Protein AF-A0A0A0CZ70-F1 (afdb_monomer_lite)

Structure (mmCIF, N/CA/C/O backbone):
data_AF-A0A0A0CZ70-F1
#
_entry.id   AF-A0A0A0CZ70-F1
#
loop_
_atom_site.group_PDB
_atom_site.id
_atom_site.type_symbol
_atom_site.label_atom_id
_atom_site.label_alt_id
_atom_site.label_comp_id
_atom_site.label_asym_id
_atom_site.label_entity_id
_atom_site.label_seq_id
_atom_site.pdbx_PDB_ins_code
_atom_site.Cartn_x
_atom_site.Cartn_y
_atom_site.Cartn_z
_atom_site.occupancy
_atom_site.B_iso_or_equiv
_atom_site.auth_seq_id
_atom_site.auth_comp_id
_atom_site.auth_asym_id
_atom_site.auth_atom_id
_atom_site.pdbx_PDB_model_num
ATOM 1 N N . MET A 1 1 ? -9.356 -19.065 11.015 1.00 41.06 1 MET A N 1
ATOM 2 C CA . MET A 1 1 ? -9.720 -18.484 9.711 1.00 41.06 1 MET A CA 1
ATOM 3 C C . MET A 1 1 ? -9.052 -17.130 9.668 1.00 41.06 1 MET A C 1
ATOM 5 O O . MET A 1 1 ? -9.315 -16.330 10.553 1.00 41.06 1 MET A O 1
ATOM 9 N N . GLU A 1 2 ? -8.091 -16.919 8.771 1.00 49.81 2 GLU A N 1
ATOM 10 C CA . GLU A 1 2 ? -7.602 -15.559 8.538 1.00 49.81 2 GLU A CA 1
ATOM 11 C C . GLU A 1 2 ? -8.742 -14.810 7.849 1.00 49.81 2 GLU A C 1
ATOM 13 O O . GLU A 1 2 ? -9.095 -15.128 6.715 1.00 49.81 2 GLU A O 1
ATOM 18 N N . ASP A 1 3 ? -9.383 -13.894 8.571 1.00 59.06 3 ASP A N 1
ATOM 19 C CA . ASP A 1 3 ? -10.390 -12.988 8.023 1.00 59.06 3 ASP A CA 1
ATOM 20 C C . ASP A 1 3 ? -9.704 -12.058 7.016 1.00 59.06 3 ASP A C 1
ATOM 22 O O . ASP A 1 3 ? -9.257 -10.955 7.347 1.00 59.06 3 ASP A O 1
ATOM 26 N N . GLY A 1 4 ? -9.558 -12.542 5.784 1.00 66.62 4 GLY A N 1
ATOM 27 C CA . GLY A 1 4 ? -9.068 -11.759 4.661 1.00 66.62 4 GLY A CA 1
ATOM 28 C C . GLY A 1 4 ? -9.972 -10.556 4.407 1.00 66.62 4 GLY A C 1
ATOM 29 O O . GLY A 1 4 ? -11.154 -10.538 4.764 1.00 66.62 4 GLY A O 1
ATOM 30 N N . VAL A 1 5 ? -9.418 -9.509 3.802 1.00 82.50 5 VAL A N 1
ATOM 31 C CA . VAL A 1 5 ? -10.217 -8.354 3.393 1.00 82.50 5 VAL A CA 1
ATOM 32 C C . VAL A 1 5 ? -10.771 -8.608 1.989 1.00 82.50 5 VAL A C 1
ATOM 34 O O . VAL A 1 5 ? -10.049 -9.094 1.125 1.00 82.50 5 VAL A O 1
ATOM 37 N N . ALA A 1 6 ? -12.044 -8.281 1.743 1.00 86.06 6 ALA A N 1
ATOM 38 C CA . ALA A 1 6 ? -12.759 -8.640 0.507 1.00 86.06 6 ALA A CA 1
ATOM 39 C C . ALA A 1 6 ? -12.128 -8.105 -0.797 1.00 86.06 6 ALA A C 1
ATOM 41 O O . ALA A 1 6 ? -12.446 -8.580 -1.881 1.00 86.06 6 ALA A O 1
ATOM 42 N N . TRP A 1 7 ? -11.245 -7.115 -0.693 1.00 88.38 7 TRP A N 1
ATOM 43 C CA . TRP A 1 7 ? -10.556 -6.460 -1.805 1.00 88.38 7 TRP A CA 1
ATOM 44 C C . TRP A 1 7 ? -9.056 -6.784 -1.851 1.00 88.38 7 TRP A C 1
ATOM 46 O O . TRP A 1 7 ? -8.300 -6.090 -2.531 1.00 88.38 7 TRP A O 1
ATOM 56 N N . ALA A 1 8 ? -8.606 -7.812 -1.126 1.00 87.12 8 ALA A N 1
ATOM 57 C CA . ALA A 1 8 ? -7.218 -8.252 -1.151 1.00 87.12 8 ALA A CA 1
ATOM 58 C C . ALA A 1 8 ? -6.763 -8.582 -2.581 1.00 87.12 8 ALA A C 1
ATOM 60 O O . ALA A 1 8 ? -7.519 -9.099 -3.405 1.00 87.12 8 ALA A O 1
ATOM 61 N N . VAL A 1 9 ? -5.500 -8.282 -2.868 1.00 91.12 9 VAL A N 1
ATOM 62 C CA . VAL A 1 9 ? -4.865 -8.596 -4.151 1.00 91.12 9 VAL A CA 1
ATOM 63 C C . VAL A 1 9 ? -3.636 -9.448 -3.914 1.00 91.12 9 VAL A C 1
ATOM 65 O O . VAL A 1 9 ? -2.899 -9.263 -2.943 1.00 91.12 9 VAL A O 1
ATOM 68 N N . GLU A 1 10 ? -3.373 -10.361 -4.840 1.00 91.44 10 GLU A N 1
ATOM 69 C CA . GLU A 1 10 ? -2.141 -11.130 -4.799 1.00 91.44 10 GLU A CA 1
ATOM 70 C C . GLU A 1 10 ? -0.949 -10.231 -5.137 1.00 91.44 10 GLU A C 1
ATOM 72 O O . GLU A 1 10 ? -0.884 -9.605 -6.201 1.00 91.44 10 GLU A O 1
ATOM 77 N N . VAL A 1 11 ? 0.028 -10.198 -4.233 1.00 93.19 11 VAL A N 1
ATOM 78 C CA . VAL A 1 11 ? 1.324 -9.517 -4.369 1.00 93.19 11 VAL A CA 1
ATOM 79 C C . VAL A 1 11 ? 2.446 -10.487 -4.023 1.00 93.19 11 VAL A C 1
ATOM 81 O O . VAL A 1 11 ? 2.237 -11.468 -3.312 1.00 93.19 11 VAL A O 1
ATOM 84 N N . LEU A 1 12 ? 3.657 -10.234 -4.523 1.00 94.12 12 LEU A N 1
ATOM 85 C CA . LEU A 1 12 ? 4.794 -11.088 -4.177 1.00 94.12 12 LEU A CA 1
ATOM 86 C C . LEU A 1 12 ? 5.074 -11.010 -2.660 1.00 94.12 12 LEU A C 1
ATOM 88 O O . LEU A 1 12 ? 4.921 -9.934 -2.077 1.00 94.12 12 LEU A O 1
ATOM 92 N N . PRO A 1 13 ? 5.585 -12.072 -2.004 1.00 94.56 13 PRO A N 1
ATOM 93 C CA . PRO A 1 13 ? 5.862 -12.052 -0.557 1.00 94.56 13 PRO A CA 1
ATOM 94 C C . PRO A 1 13 ? 6.756 -10.884 -0.113 1.00 94.56 13 PRO A C 1
ATOM 96 O O . PRO A 1 13 ? 6.578 -10.275 0.946 1.00 94.56 13 PRO A O 1
ATOM 99 N N . ARG A 1 14 ? 7.707 -10.515 -0.975 1.00 94.94 14 ARG A N 1
ATOM 100 C CA . ARG A 1 14 ? 8.593 -9.367 -0.781 1.00 94.94 14 ARG A CA 1
ATOM 101 C C . ARG A 1 14 ? 7.849 -8.028 -0.837 1.00 94.94 14 ARG A C 1
ATOM 103 O O . ARG A 1 14 ? 8.138 -7.126 -0.059 1.00 94.94 14 ARG A O 1
ATOM 110 N N . GLU A 1 15 ? 6.881 -7.905 -1.737 1.00 95.06 15 GLU A N 1
ATOM 111 C CA . GLU A 1 15 ? 6.034 -6.720 -1.892 1.00 95.06 15 GLU A CA 1
ATOM 112 C C . GLU A 1 15 ? 5.063 -6.572 -0.716 1.00 95.06 15 GLU A C 1
ATOM 114 O O . GLU A 1 15 ? 4.929 -5.474 -0.179 1.00 95.06 15 GLU A O 1
ATOM 119 N N . ARG A 1 16 ? 4.479 -7.683 -0.245 1.00 96.50 16 ARG A N 1
ATOM 120 C CA . ARG A 1 16 ? 3.689 -7.729 0.996 1.00 96.50 16 ARG A CA 1
ATOM 121 C C . ARG A 1 16 ? 4.521 -7.275 2.198 1.00 96.50 16 ARG A C 1
ATOM 123 O O . ARG A 1 16 ? 4.099 -6.416 2.966 1.00 96.50 16 ARG A O 1
ATOM 130 N N . SER A 1 17 ? 5.752 -7.779 2.314 1.00 96.19 17 SER A N 1
ATOM 131 C CA . SER A 1 17 ? 6.686 -7.371 3.375 1.00 96.19 17 SER A CA 1
ATOM 132 C C . SE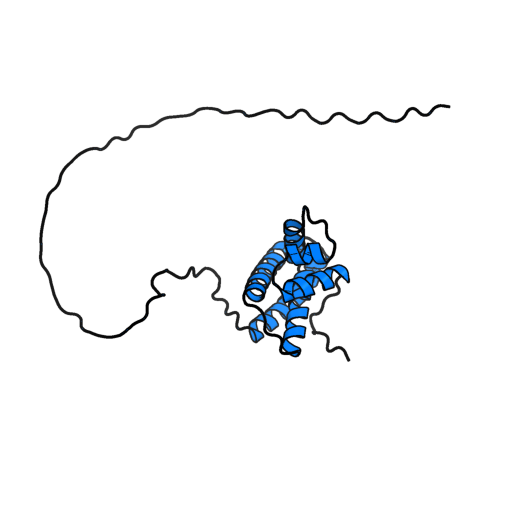R A 1 17 ? 7.027 -5.879 3.320 1.00 96.19 17 SER A C 1
ATOM 134 O O . SER A 1 17 ? 7.160 -5.239 4.363 1.00 96.19 17 SER A O 1
ATOM 136 N N . PHE A 1 18 ? 7.161 -5.317 2.116 1.00 96.88 18 PHE A N 1
ATOM 137 C CA . PHE A 1 18 ? 7.335 -3.879 1.921 1.00 96.88 18 PHE A CA 1
ATOM 138 C C . PHE A 1 18 ? 6.099 -3.093 2.370 1.00 96.88 18 PHE A C 1
ATOM 140 O O . PHE A 1 18 ? 6.253 -2.139 3.132 1.00 96.88 18 PHE A O 1
ATOM 147 N N . ALA A 1 19 ? 4.897 -3.509 1.960 1.00 96.88 19 ALA A N 1
ATOM 148 C CA . ALA A 1 19 ? 3.641 -2.867 2.346 1.00 96.88 19 ALA A CA 1
ATOM 149 C C . ALA A 1 19 ? 3.499 -2.780 3.874 1.00 96.88 19 ALA A C 1
ATOM 151 O O . ALA A 1 19 ? 3.374 -1.679 4.411 1.00 96.88 19 ALA A O 1
ATOM 152 N N . ARG A 1 20 ? 3.677 -3.906 4.575 1.00 96.25 20 ARG A N 1
ATOM 153 C CA . ARG A 1 20 ? 3.622 -3.983 6.044 1.00 96.25 20 ARG A CA 1
ATOM 154 C C . ARG A 1 20 ? 4.611 -3.043 6.748 1.00 96.25 20 ARG A C 1
ATOM 156 O O . ARG A 1 20 ? 4.307 -2.445 7.776 1.00 96.25 20 ARG A O 1
ATOM 163 N N . ARG A 1 21 ? 5.834 -2.900 6.229 1.00 96.31 21 ARG A N 1
ATOM 164 C CA . ARG A 1 21 ? 6.833 -1.987 6.825 1.00 96.31 21 ARG A CA 1
ATOM 165 C C . ARG A 1 21 ? 6.458 -0.525 6.577 1.00 96.31 21 ARG A C 1
ATOM 167 O O . ARG A 1 21 ? 6.521 0.299 7.488 1.00 96.31 21 ARG A O 1
ATOM 174 N N . VAL A 1 22 ? 5.975 -0.201 5.374 1.00 95.88 22 VAL A N 1
ATOM 175 C CA . VAL A 1 22 ? 5.476 1.148 5.065 1.00 95.88 22 VAL A CA 1
ATOM 176 C C . VAL A 1 22 ? 4.319 1.544 5.979 1.00 95.88 22 VAL A C 1
ATOM 178 O O . VAL A 1 22 ? 4.303 2.688 6.432 1.00 95.88 22 VAL A O 1
ATOM 181 N N . THR A 1 23 ? 3.377 0.647 6.268 1.00 94.69 23 THR A N 1
ATOM 182 C CA . THR A 1 23 ? 2.235 0.956 7.144 1.00 94.69 23 THR A CA 1
ATOM 183 C C . THR A 1 23 ? 2.634 1.104 8.607 1.00 94.69 23 THR A C 1
ATOM 185 O O . THR A 1 23 ? 2.040 1.913 9.313 1.00 94.69 23 THR A O 1
ATOM 188 N N . ARG A 1 24 ? 3.705 0.430 9.042 1.00 92.69 24 ARG A N 1
ATOM 189 C CA . ARG A 1 24 ? 4.219 0.529 10.413 1.00 92.69 24 ARG A CA 1
ATOM 190 C C . ARG A 1 24 ? 4.867 1.876 10.741 1.00 92.69 24 ARG A C 1
ATOM 192 O O . ARG A 1 24 ? 4.691 2.376 11.846 1.00 92.69 24 ARG A O 1
ATOM 199 N N . HIS A 1 25 ? 5.658 2.447 9.828 1.00 88.88 25 HIS A N 1
ATOM 200 C CA . HIS A 1 25 ? 6.458 3.649 10.131 1.00 88.88 25 HIS A CA 1
ATOM 201 C C . HIS A 1 25 ? 6.418 4.748 9.056 1.00 88.88 25 HIS A C 1
ATOM 203 O O . HIS A 1 25 ? 7.084 5.773 9.185 1.00 88.88 25 HIS A O 1
ATOM 209 N N . GLY A 1 26 ? 5.687 4.572 7.953 1.00 90.56 26 GLY A N 1
ATOM 210 C CA . GLY A 1 26 ? 5.503 5.587 6.903 1.00 90.56 26 GLY A CA 1
ATOM 211 C C . GLY A 1 26 ? 6.733 5.864 6.027 1.00 90.56 26 GLY A C 1
ATOM 212 O O . GLY A 1 26 ? 6.622 6.472 4.959 1.00 90.56 26 GLY A O 1
ATOM 213 N N . ASN A 1 27 ? 7.918 5.390 6.404 1.00 92.44 27 ASN A N 1
ATOM 214 C CA . ASN A 1 27 ? 9.150 5.619 5.651 1.00 92.44 27 ASN A CA 1
ATOM 215 C C . ASN A 1 27 ? 9.348 4.565 4.549 1.00 92.44 27 ASN A C 1
ATOM 217 O O . ASN A 1 27 ? 9.753 3.437 4.804 1.00 92.44 27 ASN A O 1
ATOM 221 N N . GLY A 1 28 ? 9.093 4.957 3.296 1.00 91.94 28 GLY A N 1
ATOM 222 C CA . GLY A 1 28 ? 9.242 4.060 2.145 1.00 91.94 28 GLY A CA 1
ATOM 223 C C . GLY A 1 28 ? 10.687 3.654 1.858 1.00 91.94 28 GLY A C 1
ATOM 224 O O . GLY A 1 28 ? 10.918 2.507 1.500 1.00 91.94 28 GLY A O 1
ATOM 225 N N . GLY A 1 29 ? 11.645 4.571 2.032 1.00 92.69 29 GLY A N 1
ATOM 226 C CA . GLY A 1 29 ? 13.063 4.286 1.801 1.00 92.69 29 GLY A CA 1
ATOM 227 C C . GLY A 1 29 ? 13.604 3.280 2.816 1.00 92.69 29 GLY A C 1
ATOM 228 O O . GLY A 1 29 ? 14.224 2.288 2.433 1.00 92.69 29 GLY A O 1
ATOM 229 N N . LEU A 1 30 ? 13.267 3.482 4.093 1.00 93.38 30 LEU A N 1
ATOM 230 C CA . LEU A 1 30 ? 13.581 2.523 5.149 1.00 93.38 30 LEU A CA 1
ATOM 231 C C . LEU A 1 30 ? 12.948 1.161 4.849 1.00 93.38 30 LEU A C 1
ATOM 233 O O . LEU A 1 30 ? 13.663 0.170 4.805 1.00 93.38 30 LEU A O 1
ATOM 237 N N . ALA A 1 31 ? 11.651 1.124 4.518 1.00 94.69 31 ALA A N 1
ATOM 238 C CA . ALA A 1 31 ? 10.948 -0.117 4.192 1.00 94.69 31 ALA A CA 1
ATOM 239 C C . ALA A 1 31 ? 11.576 -0.863 3.002 1.00 94.69 31 ALA A C 1
ATOM 241 O O . ALA A 1 31 ? 11.611 -2.090 2.995 1.00 94.69 31 ALA A O 1
ATOM 242 N N . THR A 1 32 ? 12.091 -0.155 1.989 1.00 94.38 32 THR A N 1
ATOM 243 C CA . THR A 1 32 ? 12.813 -0.804 0.886 1.00 94.38 32 THR A CA 1
ATOM 244 C C . THR A 1 32 ? 14.147 -1.409 1.316 1.00 94.38 32 THR A C 1
ATOM 246 O O . THR A 1 32 ? 14.424 -2.546 0.931 1.00 94.38 32 THR A O 1
ATOM 249 N N . ALA A 1 33 ? 14.951 -0.685 2.101 1.00 90.56 33 ALA A N 1
ATOM 250 C CA . ALA A 1 33 ? 16.248 -1.168 2.583 1.00 90.56 33 ALA A CA 1
ATOM 251 C C . ALA A 1 33 ? 16.067 -2.409 3.467 1.00 90.56 33 ALA A C 1
ATOM 253 O O . ALA A 1 33 ? 16.673 -3.453 3.255 1.00 90.56 33 ALA A O 1
ATOM 254 N N . GLU A 1 34 ? 15.095 -2.334 4.364 1.00 92.81 34 GLU A N 1
ATOM 255 C CA . GLU A 1 34 ? 14.669 -3.398 5.260 1.00 92.81 34 GLU A CA 1
ATOM 256 C C . GLU A 1 34 ? 14.197 -4.690 4.558 1.00 92.81 34 GLU A C 1
ATOM 258 O O . GLU A 1 34 ? 14.268 -5.783 5.122 1.00 92.81 34 GLU A O 1
ATOM 263 N N . VAL A 1 35 ? 13.696 -4.574 3.328 1.00 92.88 35 VAL A N 1
ATOM 264 C CA . VAL A 1 35 ? 13.254 -5.695 2.477 1.00 92.88 35 VAL A CA 1
ATOM 265 C C . VAL A 1 35 ? 14.379 -6.151 1.529 1.00 92.88 35 VAL A C 1
ATOM 267 O O . VAL A 1 35 ? 14.185 -7.011 0.664 1.00 92.88 35 VAL A O 1
ATOM 270 N N . GLY A 1 36 ? 15.578 -5.582 1.674 1.00 89.44 36 GLY A N 1
ATOM 271 C CA . GLY A 1 36 ? 16.795 -5.929 0.941 1.00 89.44 36 GLY A CA 1
ATOM 272 C C . GLY A 1 36 ? 16.872 -5.350 -0.472 1.00 89.44 36 GLY A C 1
ATOM 273 O O . GLY A 1 36 ? 17.563 -5.913 -1.325 1.00 89.44 36 GLY A O 1
ATOM 274 N N . TYR A 1 37 ? 16.075 -4.328 -0.806 1.00 85.19 37 TYR A N 1
ATOM 275 C CA . TYR A 1 37 ? 16.271 -3.616 -2.073 1.00 85.19 37 TYR A CA 1
ATOM 276 C C . TYR A 1 37 ? 17.545 -2.768 -1.978 1.00 85.19 37 TYR A C 1
ATOM 278 O O . TYR A 1 37 ? 17.862 -2.255 -0.910 1.00 85.19 37 TYR A O 1
ATOM 286 N N . ALA A 1 38 ? 18.256 -2.600 -3.097 1.00 84.12 38 ALA A N 1
ATOM 287 C CA . ALA A 1 38 ? 19.512 -1.852 -3.126 1.00 84.12 38 ALA A CA 1
ATOM 288 C C . ALA A 1 38 ? 19.347 -0.417 -2.587 1.00 84.12 38 ALA A C 1
ATOM 290 O O . ALA A 1 38 ? 18.526 0.356 -3.096 1.00 84.12 38 ALA A O 1
ATOM 291 N N . GLU A 1 39 ? 20.156 -0.060 -1.585 1.00 75.06 39 GLU A N 1
ATOM 292 C CA . GLU A 1 39 ? 20.037 1.201 -0.838 1.00 75.06 39 GLU A CA 1
ATOM 293 C C . GLU A 1 39 ? 20.231 2.441 -1.709 1.00 75.06 39 GLU A C 1
ATOM 295 O O . GLU A 1 39 ? 19.477 3.406 -1.570 1.00 75.06 39 GLU A O 1
ATOM 300 N N . ALA A 1 40 ? 21.157 2.375 -2.674 1.00 78.00 40 ALA A N 1
ATOM 301 C CA . ALA A 1 40 ? 21.466 3.469 -3.598 1.00 78.00 40 ALA A CA 1
ATOM 302 C C . ALA A 1 40 ? 20.224 4.017 -4.327 1.00 78.00 40 ALA A C 1
ATOM 304 O O . ALA A 1 40 ? 20.203 5.172 -4.738 1.00 78.00 40 ALA A O 1
ATOM 305 N N . ASN A 1 41 ? 19.162 3.209 -4.446 1.00 83.38 41 ASN A N 1
ATOM 306 C CA . ASN A 1 41 ? 17.913 3.581 -5.102 1.00 83.38 41 ASN A CA 1
ATOM 307 C C . ASN A 1 41 ? 16.674 3.409 -4.211 1.00 83.38 41 ASN A C 1
ATOM 309 O O . ASN A 1 41 ? 15.555 3.444 -4.728 1.00 83.38 41 ASN A O 1
ATOM 313 N N . ALA A 1 42 ? 16.828 3.254 -2.892 1.00 87.31 42 ALA A N 1
ATOM 314 C CA . ALA A 1 42 ? 15.739 2.933 -1.965 1.00 87.31 42 ALA A CA 1
ATOM 315 C C . ALA A 1 42 ? 14.536 3.884 -2.103 1.00 87.31 42 ALA A C 1
ATOM 317 O O . ALA A 1 42 ? 13.398 3.455 -2.296 1.00 87.31 42 ALA A O 1
ATOM 318 N N . ARG A 1 43 ? 14.779 5.201 -2.113 1.00 88.94 43 ARG A N 1
ATOM 319 C CA . ARG A 1 43 ? 13.710 6.208 -2.233 1.00 88.94 43 ARG A CA 1
ATOM 320 C C . ARG A 1 43 ? 12.991 6.155 -3.582 1.00 88.94 43 ARG A C 1
ATOM 322 O O . ARG A 1 43 ? 11.761 6.216 -3.622 1.00 88.94 43 ARG A O 1
ATOM 329 N N . SER A 1 44 ? 13.748 6.035 -4.673 1.00 90.38 44 SER A N 1
ATOM 330 C CA . SER A 1 44 ? 13.194 5.918 -6.027 1.00 90.38 44 SER A CA 1
ATOM 331 C C . SER A 1 44 ? 12.371 4.636 -6.160 1.00 90.38 44 SER A C 1
ATOM 333 O O . SER A 1 44 ? 11.210 4.668 -6.567 1.00 90.38 44 SER A O 1
ATOM 335 N N . ARG A 1 45 ? 12.915 3.513 -5.679 1.00 92.69 45 ARG A N 1
ATOM 336 C CA . ARG A 1 45 ? 12.245 2.213 -5.657 1.00 92.69 45 ARG A CA 1
ATOM 337 C C . ARG A 1 45 ? 10.955 2.252 -4.849 1.00 92.69 45 ARG A C 1
ATOM 339 O O . ARG A 1 45 ? 9.933 1.781 -5.339 1.00 92.69 45 ARG A O 1
ATOM 346 N N . ALA A 1 46 ? 10.977 2.853 -3.662 1.00 93.81 46 ALA A N 1
ATOM 347 C CA . ALA A 1 46 ? 9.791 3.021 -2.832 1.00 93.81 46 ALA A CA 1
ATOM 348 C C . ALA A 1 46 ? 8.712 3.852 -3.540 1.00 93.81 46 ALA A C 1
ATOM 350 O O . ALA A 1 46 ? 7.536 3.508 -3.474 1.00 93.81 46 ALA A O 1
ATOM 351 N N . SER A 1 47 ? 9.107 4.920 -4.242 1.00 92.56 47 SER A N 1
ATOM 352 C CA . SER A 1 47 ? 8.192 5.745 -5.041 1.00 92.56 47 SER A CA 1
ATOM 353 C C . SER A 1 47 ? 7.553 4.949 -6.183 1.00 92.56 47 SER A C 1
ATOM 355 O O . SER A 1 47 ? 6.343 5.018 -6.377 1.00 92.56 47 SER A O 1
ATOM 357 N N . THR A 1 48 ? 8.342 4.143 -6.900 1.00 92.75 48 THR A N 1
ATOM 358 C CA . THR A 1 48 ? 7.849 3.274 -7.978 1.00 92.75 48 THR A CA 1
ATOM 359 C C . THR A 1 48 ? 6.905 2.195 -7.458 1.00 92.75 48 THR A C 1
ATOM 361 O O . THR A 1 48 ? 5.866 1.954 -8.064 1.00 92.75 48 THR A O 1
ATOM 364 N N . LEU A 1 49 ? 7.226 1.567 -6.323 1.00 94.38 49 LEU A N 1
ATOM 365 C CA . LEU A 1 49 ? 6.351 0.574 -5.698 1.00 94.38 49 LEU A CA 1
ATOM 366 C C . LEU A 1 49 ? 5.029 1.203 -5.248 1.00 94.38 49 LEU A C 1
ATOM 368 O O . LEU A 1 49 ? 3.972 0.695 -5.594 1.00 94.38 49 LEU A O 1
ATOM 372 N N . LEU A 1 50 ? 5.067 2.348 -4.563 1.00 94.94 50 LEU A N 1
ATOM 373 C CA . LEU A 1 50 ? 3.864 3.050 -4.090 1.00 94.94 50 LEU A CA 1
ATOM 374 C C . LEU A 1 50 ? 3.063 3.751 -5.199 1.00 94.94 50 LEU A C 1
ATOM 376 O O . LEU A 1 50 ? 2.029 4.350 -4.922 1.00 94.94 50 LEU A O 1
ATOM 380 N N . ALA A 1 51 ? 3.530 3.695 -6.445 1.00 93.38 51 ALA A N 1
ATOM 381 C CA . ALA A 1 51 ? 2.778 4.135 -7.613 1.00 93.38 51 ALA A CA 1
ATOM 382 C C . ALA A 1 51 ? 1.971 3.003 -8.274 1.00 93.38 51 ALA A C 1
ATOM 384 O O . ALA A 1 51 ? 1.213 3.276 -9.202 1.00 93.38 51 ALA A O 1
ATOM 385 N N . ARG A 1 52 ? 2.147 1.751 -7.836 1.00 94.88 52 ARG A N 1
ATOM 386 C CA . ARG A 1 52 ? 1.453 0.574 -8.373 1.00 94.88 52 ARG A CA 1
ATOM 387 C C . ARG A 1 52 ? 0.186 0.300 -7.574 1.00 94.88 52 ARG A C 1
ATOM 389 O O . ARG A 1 52 ? 0.245 0.230 -6.347 1.00 94.88 52 ARG A O 1
ATOM 396 N N . ALA A 1 53 ? -0.937 0.120 -8.263 1.00 95.62 53 ALA A N 1
ATOM 397 C CA . ALA A 1 53 ? -2.237 -0.057 -7.620 1.00 95.62 53 ALA A CA 1
ATOM 398 C C . ALA A 1 53 ? -2.258 -1.267 -6.677 1.00 95.62 53 ALA A C 1
ATOM 400 O O . ALA A 1 53 ? -2.649 -1.125 -5.525 1.00 95.62 53 ALA A O 1
ATOM 401 N N . GLU A 1 54 ? -1.729 -2.413 -7.104 1.00 95.81 54 GLU A N 1
ATOM 402 C CA . GLU A 1 54 ? -1.709 -3.635 -6.300 1.00 95.81 54 GLU A CA 1
ATOM 403 C C . GLU A 1 54 ? -0.890 -3.490 -5.005 1.00 95.81 54 GLU A C 1
ATOM 405 O O . GLU A 1 54 ? -1.244 -4.043 -3.967 1.00 95.81 54 GLU A O 1
ATOM 410 N N . ILE A 1 55 ? 0.176 -2.685 -5.030 1.00 96.56 55 ILE A N 1
ATOM 411 C CA . ILE A 1 55 ? 0.995 -2.422 -3.842 1.00 96.56 55 ILE A CA 1
ATOM 412 C C . ILE A 1 55 ? 0.254 -1.499 -2.879 1.00 96.56 55 ILE A C 1
ATOM 414 O O . ILE A 1 55 ? 0.317 -1.688 -1.668 1.00 96.56 55 ILE A O 1
ATOM 418 N N . VAL A 1 56 ? -0.452 -0.495 -3.404 1.00 96.69 56 VAL A N 1
ATOM 419 C CA . VAL A 1 56 ? -1.248 0.412 -2.572 1.00 96.69 56 VAL A CA 1
ATOM 420 C C . VAL A 1 56 ? -2.426 -0.327 -1.940 1.00 96.69 56 VAL A C 1
ATOM 422 O O . VAL A 1 56 ? -2.673 -0.120 -0.756 1.00 96.69 56 VAL A O 1
ATOM 425 N N . VAL A 1 57 ? -3.087 -1.234 -2.668 1.00 97.00 57 VAL A N 1
ATOM 426 C CA . VAL A 1 57 ? -4.108 -2.125 -2.095 1.00 97.00 57 VAL A CA 1
ATOM 427 C C . VAL A 1 57 ? -3.509 -2.961 -0.965 1.00 97.00 57 VAL A C 1
ATOM 429 O O . VAL A 1 57 ? -4.048 -2.950 0.135 1.00 97.00 57 VAL A O 1
ATOM 432 N N . ALA A 1 58 ? -2.352 -3.596 -1.176 1.00 97.00 58 ALA A N 1
ATOM 433 C CA . ALA A 1 58 ? -1.689 -4.362 -0.120 1.00 97.00 58 ALA A CA 1
ATOM 434 C C . ALA A 1 58 ? -1.355 -3.507 1.120 1.00 97.00 58 ALA A C 1
ATOM 436 O O . ALA A 1 58 ? -1.490 -3.983 2.243 1.00 97.00 58 ALA A O 1
ATOM 437 N N . CYS A 1 59 ? -0.961 -2.240 0.948 1.00 97.19 59 CYS A N 1
ATOM 438 C CA . CYS A 1 59 ? -0.771 -1.320 2.074 1.00 97.19 59 CYS A CA 1
ATOM 439 C C . CYS A 1 59 ? -2.084 -1.019 2.807 1.00 97.19 59 CYS A C 1
ATOM 441 O O . CYS A 1 59 ? -2.102 -0.977 4.032 1.00 97.19 59 CYS A O 1
ATOM 443 N N . LEU A 1 60 ? -3.177 -0.777 2.082 1.00 96.62 60 LEU A N 1
ATOM 444 C CA . LEU A 1 60 ? -4.476 -0.552 2.713 1.00 96.62 60 LEU A CA 1
ATOM 445 C C . LEU A 1 60 ? -4.913 -1.798 3.489 1.00 96.62 60 LEU A C 1
ATOM 447 O O . LEU A 1 60 ? -5.479 -1.665 4.570 1.00 96.62 60 LEU A O 1
ATOM 451 N N . GLU A 1 61 ? -4.631 -2.993 2.962 1.00 96.38 61 GLU A N 1
ATOM 452 C CA . GLU A 1 61 ? -4.988 -4.270 3.592 1.00 96.38 61 GLU A CA 1
ATOM 453 C C . GLU A 1 61 ? -4.298 -4.416 4.944 1.00 96.38 61 GLU A C 1
ATOM 455 O O . GLU A 1 61 ? -4.951 -4.684 5.945 1.00 96.38 61 GLU A O 1
ATOM 460 N N . GLU A 1 62 ? -2.993 -4.148 4.996 1.00 96.12 62 GLU A N 1
ATOM 461 C CA . GLU A 1 62 ? -2.227 -4.155 6.245 1.00 96.12 62 GLU A CA 1
ATOM 462 C C . GLU A 1 62 ? -2.781 -3.145 7.258 1.00 96.12 62 GLU A C 1
ATOM 464 O O . GLU A 1 62 ? -2.904 -3.470 8.435 1.00 96.12 62 GLU A O 1
ATOM 469 N N . VAL A 1 63 ? -3.187 -1.947 6.815 1.00 95.50 63 VAL A N 1
ATOM 470 C CA . VAL A 1 63 ? -3.833 -0.963 7.703 1.00 95.50 63 VAL A CA 1
ATOM 471 C C . VAL A 1 63 ? -5.159 -1.480 8.250 1.00 95.50 63 VAL A C 1
ATOM 473 O O . VAL A 1 63 ? -5.446 -1.293 9.429 1.00 95.50 63 VAL A O 1
ATOM 476 N N . GLU A 1 64 ? -5.974 -2.123 7.420 1.00 94.81 64 GLU A N 1
ATOM 477 C CA . GLU A 1 64 ? -7.249 -2.695 7.848 1.00 94.81 64 GLU A CA 1
ATOM 478 C C . GLU A 1 64 ? -7.041 -3.849 8.841 1.00 94.81 64 GLU A C 1
ATOM 480 O O . GLU A 1 64 ? -7.742 -3.945 9.849 1.00 94.81 64 GLU A O 1
ATOM 485 N N . LEU A 1 65 ? -6.029 -4.688 8.618 1.00 93.31 65 LEU A N 1
ATOM 486 C CA . LEU A 1 65 ? -5.639 -5.738 9.558 1.00 93.31 65 LEU A CA 1
ATOM 487 C C . LEU A 1 65 ? -5.129 -5.157 10.885 1.00 93.31 65 LEU A C 1
ATOM 489 O O . LEU A 1 65 ? -5.496 -5.653 11.952 1.00 93.31 65 LEU A O 1
ATOM 493 N N . ASP A 1 66 ? -4.323 -4.098 10.842 1.00 93.50 66 ASP A N 1
ATOM 494 C CA . ASP A 1 66 ? -3.851 -3.379 12.028 1.00 93.50 66 ASP A CA 1
ATOM 495 C C . ASP A 1 66 ? -5.018 -2.727 12.787 1.00 93.50 66 ASP A C 1
ATOM 497 O O . ASP A 1 66 ? -5.106 -2.843 14.013 1.00 93.50 66 ASP A O 1
ATOM 501 N N . ARG A 1 67 ? -5.985 -2.140 12.070 1.00 93.69 67 ARG A N 1
ATOM 502 C CA . ARG A 1 67 ? -7.216 -1.576 12.642 1.00 93.69 67 ARG A CA 1
ATOM 503 C C . ARG A 1 67 ? -8.017 -2.626 13.403 1.00 93.69 67 ARG A C 1
ATOM 505 O O . ARG A 1 67 ? -8.437 -2.370 14.529 1.00 93.69 67 ARG A O 1
ATOM 512 N N . ARG A 1 68 ? -8.213 -3.812 12.813 1.00 93.00 68 ARG A N 1
ATOM 513 C CA . ARG A 1 68 ? -8.914 -4.945 13.452 1.00 93.00 68 ARG A CA 1
ATOM 514 C C . ARG A 1 68 ? -8.207 -5.423 14.723 1.00 93.00 68 ARG A C 1
ATOM 516 O O . ARG A 1 68 ? -8.864 -5.914 15.632 1.00 93.00 68 ARG A O 1
ATOM 523 N N . LYS A 1 69 ? -6.886 -5.237 14.807 1.00 93.19 69 LYS A N 1
ATOM 524 C CA . LYS A 1 69 ? -6.064 -5.518 15.997 1.00 93.19 69 LYS A CA 1
ATOM 525 C C . LYS A 1 69 ? -6.021 -4.359 17.003 1.00 93.19 69 LYS A C 1
ATOM 527 O O . LYS A 1 69 ? -5.327 -4.466 18.009 1.00 93.19 69 LYS A O 1
ATOM 532 N N . GLY A 1 70 ? -6.720 -3.252 16.743 1.00 92.69 70 GLY A N 1
ATOM 533 C CA . GLY A 1 70 ? -6.722 -2.066 17.604 1.00 92.69 70 GLY A CA 1
ATOM 534 C C . GLY A 1 70 ? -5.449 -1.218 17.516 1.00 92.69 70 GLY A C 1
ATOM 535 O O . GLY A 1 70 ? -5.220 -0.370 18.377 1.00 92.69 70 GLY A O 1
ATOM 536 N N . ILE A 1 71 ? -4.611 -1.425 16.497 1.00 91.31 71 ILE A N 1
ATOM 537 C CA . ILE A 1 71 ? -3.390 -0.642 16.297 1.00 91.31 71 ILE A CA 1
ATOM 538 C C . ILE A 1 71 ? -3.768 0.696 15.638 1.00 91.31 71 ILE A C 1
ATOM 540 O O . ILE A 1 71 ? -4.396 0.706 14.574 1.00 91.31 71 ILE A O 1
ATOM 544 N N . PRO A 1 72 ? -3.400 1.845 16.235 1.00 89.94 72 PRO A N 1
ATOM 545 C CA . PRO A 1 72 ? -3.741 3.145 15.678 1.00 89.94 72 PRO A CA 1
ATOM 546 C C . PRO A 1 72 ? -2.928 3.442 14.416 1.00 89.94 72 PRO A C 1
ATOM 548 O O . PRO A 1 72 ? -1.716 3.232 14.356 1.00 89.94 72 PRO A O 1
ATOM 551 N N . LEU A 1 73 ? -3.596 4.014 13.413 1.00 92.12 73 LEU A N 1
ATOM 552 C CA . LEU A 1 73 ? -2.941 4.462 12.191 1.00 92.12 73 LEU A CA 1
ATOM 553 C C . LEU A 1 73 ? -2.183 5.771 12.431 1.00 92.12 73 LEU A C 1
ATOM 555 O O . LEU A 1 73 ? -2.767 6.785 12.813 1.00 92.12 73 LEU A O 1
ATOM 559 N N . LEU A 1 74 ? -0.887 5.778 12.121 1.00 91.81 74 LEU A N 1
ATOM 560 C CA . LEU A 1 74 ? -0.068 6.983 12.231 1.00 91.81 74 LEU A CA 1
ATOM 561 C C . LEU A 1 74 ? -0.506 8.056 11.208 1.00 91.81 74 LEU A C 1
ATOM 563 O O . LEU A 1 74 ? -0.662 7.739 10.022 1.00 91.81 74 LEU A O 1
ATOM 567 N N . PRO A 1 75 ? -0.597 9.349 11.589 1.00 90.81 75 PRO A N 1
ATOM 568 C CA . PRO A 1 75 ? -0.993 10.425 10.671 1.00 90.81 75 PRO A CA 1
ATOM 569 C C . PRO A 1 75 ? -0.121 10.526 9.411 1.00 90.81 75 PRO A C 1
ATOM 571 O O . PRO A 1 75 ? -0.622 10.766 8.311 1.00 90.81 75 PRO A O 1
ATOM 574 N N . VAL A 1 76 ? 1.188 10.282 9.550 1.00 91.75 76 VAL A N 1
ATOM 575 C CA . VAL A 1 76 ? 2.132 10.274 8.420 1.00 91.75 76 VAL A CA 1
ATOM 576 C C . VAL A 1 76 ? 1.818 9.163 7.415 1.00 91.75 76 VAL A C 1
ATOM 578 O O . VAL A 1 76 ? 1.908 9.382 6.208 1.00 91.75 76 VAL A O 1
ATOM 581 N N . VAL A 1 77 ? 1.402 7.988 7.898 1.00 93.75 77 VAL A N 1
ATOM 582 C CA . VAL A 1 77 ? 1.013 6.852 7.055 1.00 93.75 77 VAL A CA 1
ATOM 583 C C . VAL A 1 77 ? -0.294 7.180 6.349 1.00 93.75 77 VAL A C 1
ATOM 585 O O . VAL A 1 77 ? -0.372 7.030 5.132 1.00 93.75 77 VAL A O 1
ATOM 588 N N . ARG A 1 78 ? -1.277 7.732 7.073 1.00 92.69 78 ARG A N 1
ATOM 589 C CA . ARG A 1 78 ? -2.558 8.165 6.498 1.00 92.69 78 ARG A CA 1
ATOM 590 C C . ARG A 1 78 ? -2.367 9.118 5.315 1.00 92.69 78 ARG A C 1
ATOM 592 O O . ARG A 1 78 ? -2.867 8.840 4.226 1.00 92.69 78 ARG A O 1
ATOM 599 N N . ARG A 1 79 ? -1.605 10.205 5.502 1.00 90.31 79 ARG A N 1
ATOM 600 C CA . ARG A 1 79 ? -1.315 11.181 4.433 1.00 90.31 79 ARG A CA 1
ATOM 601 C C . ARG A 1 79 ? -0.629 10.513 3.244 1.00 90.31 79 ARG A C 1
ATOM 603 O O . ARG A 1 79 ? -1.033 10.681 2.099 1.00 90.31 79 ARG A O 1
ATOM 610 N N . LYS A 1 80 ? 0.387 9.701 3.524 1.00 92.19 80 LYS A N 1
ATOM 611 C CA . LYS A 1 80 ? 1.184 9.045 2.489 1.00 92.19 80 LYS A CA 1
ATOM 612 C C . LYS A 1 80 ? 0.388 8.035 1.673 1.00 92.19 80 LYS A C 1
ATOM 614 O O . LYS A 1 80 ? 0.644 7.909 0.475 1.00 92.19 80 LYS A O 1
ATOM 619 N N . LEU A 1 81 ? -0.544 7.313 2.290 1.00 93.81 81 LEU A N 1
ATOM 620 C CA . LEU A 1 81 ? -1.427 6.393 1.580 1.00 93.81 81 LEU A CA 1
ATOM 621 C C . LEU A 1 81 ? -2.409 7.154 0.694 1.00 93.81 81 LEU A C 1
ATOM 623 O O . LEU A 1 81 ? -2.519 6.792 -0.471 1.00 93.81 81 LEU A O 1
ATOM 627 N N . ALA A 1 82 ? -3.003 8.255 1.162 1.00 91.81 82 ALA A N 1
ATOM 628 C CA . ALA A 1 82 ? -3.838 9.110 0.312 1.00 91.81 82 ALA A CA 1
ATOM 629 C C . ALA A 1 82 ? -3.069 9.623 -0.926 1.00 91.81 82 ALA A C 1
ATOM 631 O O . ALA A 1 82 ? -3.530 9.465 -2.059 1.00 91.81 82 ALA A O 1
ATOM 632 N N . ASP A 1 83 ? -1.841 10.119 -0.738 1.00 92.06 83 ASP A N 1
ATOM 633 C CA . ASP A 1 83 ? -0.969 10.552 -1.842 1.00 92.06 83 ASP A CA 1
ATOM 634 C C . ASP A 1 83 ? -0.593 9.397 -2.788 1.00 92.06 83 ASP A C 1
ATOM 636 O O . ASP A 1 83 ? -0.354 9.588 -3.984 1.00 92.06 83 ASP A O 1
ATOM 640 N N . SER A 1 84 ? -0.468 8.180 -2.258 1.00 93.81 84 SER A N 1
ATOM 641 C CA . SER A 1 84 ? -0.115 6.991 -3.042 1.00 93.81 84 SER A CA 1
ATOM 642 C C . SER A 1 84 ? -1.312 6.468 -3.832 1.00 93.81 84 SER A C 1
ATOM 644 O O . SER A 1 84 ? -1.143 6.145 -5.001 1.00 93.81 84 SER A O 1
ATOM 646 N N . VAL A 1 85 ? -2.524 6.499 -3.268 1.00 94.31 85 VAL A N 1
ATOM 647 C CA . VAL A 1 85 ? -3.780 6.210 -3.981 1.00 94.31 85 VAL A CA 1
ATOM 648 C C . VAL A 1 85 ? -3.952 7.174 -5.154 1.00 94.31 85 VAL A C 1
ATOM 650 O O . VAL A 1 85 ? -4.151 6.739 -6.286 1.00 94.31 85 VAL A O 1
ATOM 653 N N . ALA A 1 86 ? -3.785 8.482 -4.926 1.00 91.75 86 ALA A N 1
ATOM 654 C CA . ALA A 1 86 ? -3.888 9.481 -5.989 1.00 91.75 86 ALA A CA 1
ATOM 655 C C . ALA A 1 86 ? -2.878 9.233 -7.126 1.00 91.75 86 ALA A C 1
ATOM 657 O O . ALA A 1 86 ? -3.207 9.367 -8.307 1.00 91.75 86 ALA A O 1
ATOM 658 N N . ARG A 1 87 ? -1.645 8.837 -6.786 1.00 92.31 87 ARG A N 1
ATOM 659 C CA . ARG A 1 87 ? -0.616 8.481 -7.776 1.00 92.31 87 ARG A CA 1
ATOM 660 C C . ARG A 1 87 ? -0.922 7.173 -8.496 1.00 92.31 87 ARG A C 1
ATOM 662 O O . ARG A 1 87 ? -0.744 7.118 -9.711 1.00 92.31 87 ARG A O 1
ATOM 669 N N . ALA A 1 88 ? -1.388 6.159 -7.776 1.00 92.56 88 ALA A N 1
ATOM 670 C CA . ALA A 1 88 ? -1.752 4.866 -8.334 1.00 92.56 88 ALA A CA 1
ATOM 671 C C . ALA A 1 88 ? -2.942 4.971 -9.287 1.00 92.56 88 ALA A C 1
ATOM 673 O O . ALA A 1 88 ? -2.915 4.331 -10.322 1.00 92.56 88 ALA A O 1
ATOM 674 N N . ARG A 1 89 ? -3.922 5.847 -9.034 1.00 91.75 89 ARG A N 1
ATOM 675 C CA . ARG A 1 89 ? -4.988 6.151 -10.006 1.00 91.75 89 ARG A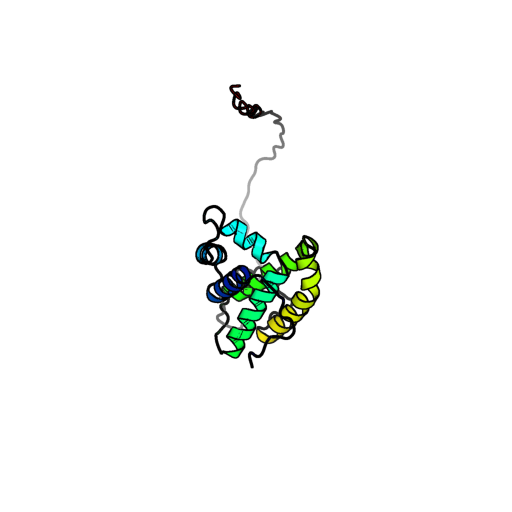 CA 1
ATOM 676 C C . ARG A 1 89 ? -4.430 6.743 -11.298 1.00 91.75 89 ARG A C 1
ATOM 678 O O . ARG A 1 89 ? -4.711 6.248 -12.382 1.00 91.75 89 ARG A O 1
ATOM 685 N N . LYS A 1 90 ? -3.570 7.762 -11.184 1.00 89.69 90 LYS A N 1
ATOM 686 C CA . LYS A 1 90 ? -2.949 8.428 -12.347 1.00 89.69 90 LYS A CA 1
ATOM 687 C C . LYS A 1 90 ? -2.059 7.493 -13.169 1.00 89.69 90 LYS A C 1
ATOM 689 O O . LYS A 1 90 ? -1.938 7.669 -14.374 1.00 89.69 90 LYS A O 1
ATOM 694 N N . ARG A 1 91 ? -1.400 6.532 -12.516 1.00 84.25 91 ARG A N 1
ATOM 695 C CA . ARG A 1 91 ? -0.465 5.584 -13.144 1.00 84.25 91 ARG A CA 1
ATOM 696 C C . ARG A 1 91 ? -1.032 4.179 -13.318 1.00 84.25 91 ARG A C 1
ATOM 698 O O . ARG A 1 91 ? -0.318 3.320 -13.817 1.00 84.25 91 ARG A O 1
ATOM 705 N N . GLY A 1 92 ? -2.275 3.933 -12.920 1.00 62.59 92 GLY A N 1
ATOM 706 C CA . GLY A 1 92 ? -2.835 2.592 -12.745 1.00 62.59 92 GLY A CA 1
ATOM 707 C C . GLY A 1 92 ? -2.865 1.759 -14.017 1.00 62.59 92 GLY A C 1
ATOM 708 O O . GLY A 1 92 ? -2.819 0.544 -13.933 1.00 62.59 92 GLY A O 1
ATOM 709 N N . GLY A 1 93 ? -2.830 2.397 -15.188 1.00 64.25 93 GLY A N 1
ATOM 710 C CA . GLY A 1 93 ? -2.694 1.736 -16.489 1.00 64.25 93 GLY A CA 1
ATOM 711 C C . GLY A 1 93 ? -1.257 1.459 -16.948 1.00 64.25 93 GLY A C 1
ATOM 712 O O . GLY A 1 93 ? -1.070 0.989 -18.063 1.00 64.25 93 GLY A O 1
ATOM 713 N N . ALA A 1 94 ? -0.228 1.748 -16.144 1.00 81.12 94 ALA A N 1
ATOM 714 C CA . ALA A 1 94 ? 1.167 1.563 -16.561 1.00 81.12 94 ALA A CA 1
ATOM 715 C C . ALA A 1 94 ? 1.554 0.083 -16.717 1.00 81.12 94 ALA A C 1
ATOM 717 O O . ALA A 1 94 ? 2.500 -0.232 -17.433 1.00 81.12 94 ALA A O 1
ATOM 718 N N . THR A 1 95 ? 0.844 -0.825 -16.039 1.00 88.44 95 THR A N 1
ATOM 719 C CA . THR A 1 95 ? 1.002 -2.275 -16.201 1.00 88.44 95 THR A CA 1
ATOM 720 C C . THR A 1 95 ? -0.362 -2.961 -16.178 1.00 88.44 95 THR A C 1
ATOM 722 O O . THR A 1 95 ? -1.284 -2.475 -15.521 1.00 88.44 95 THR A O 1
ATOM 725 N N . ALA A 1 96 ? -0.485 -4.120 -16.835 1.00 90.38 96 ALA A N 1
ATOM 726 C CA . ALA A 1 96 ? -1.719 -4.913 -16.818 1.00 90.38 96 ALA A CA 1
ATOM 727 C C . ALA A 1 96 ? -2.136 -5.309 -15.389 1.00 90.38 96 ALA A C 1
ATOM 729 O O . ALA A 1 96 ? -3.316 -5.281 -15.050 1.00 90.38 96 ALA A O 1
ATOM 730 N N . ARG A 1 97 ? -1.156 -5.608 -14.523 1.00 91.56 97 ARG A N 1
ATOM 731 C CA . ARG A 1 97 ? -1.399 -5.958 -13.118 1.00 91.56 97 ARG A CA 1
ATOM 732 C C . ARG A 1 97 ? -1.965 -4.785 -12.322 1.00 91.56 97 ARG A C 1
ATOM 734 O O . ARG A 1 97 ? -2.937 -4.959 -11.596 1.00 91.56 97 ARG A O 1
ATOM 741 N N . SER A 1 98 ? -1.386 -3.594 -12.476 1.00 92.56 98 SER A N 1
ATOM 742 C CA . SER A 1 98 ? -1.915 -2.396 -11.823 1.00 92.56 98 SER A CA 1
ATOM 743 C C . SER A 1 98 ? -3.306 -2.035 -12.345 1.00 92.56 98 SER A C 1
ATOM 745 O O . SER A 1 98 ? -4.154 -1.654 -11.546 1.00 92.56 98 SER A O 1
ATOM 747 N N . ALA A 1 99 ? -3.572 -2.226 -13.641 1.00 91.94 99 ALA A N 1
ATOM 748 C CA . ALA A 1 99 ? -4.882 -1.945 -14.221 1.00 91.94 99 ALA A CA 1
ATOM 749 C C . ALA A 1 99 ? -5.956 -2.878 -13.643 1.00 91.94 99 ALA A C 1
ATOM 751 O O . ALA A 1 99 ? -7.018 -2.415 -13.233 1.00 91.94 99 ALA A O 1
ATOM 752 N N . ALA A 1 100 ? -5.645 -4.172 -13.521 1.00 93.81 100 ALA A N 1
ATOM 753 C CA . ALA A 1 100 ? -6.532 -5.163 -12.914 1.00 93.81 100 ALA A CA 1
ATOM 754 C C . ALA A 1 100 ? -6.806 -4.903 -11.419 1.00 93.81 100 ALA A C 1
ATOM 756 O O . ALA A 1 100 ? -7.866 -5.267 -10.921 1.00 93.81 100 ALA A O 1
ATOM 757 N N . ALA A 1 101 ? -5.880 -4.254 -10.706 1.00 94.25 101 ALA A N 1
ATOM 758 C CA . ALA A 1 101 ? -6.022 -3.942 -9.283 1.00 94.25 101 ALA A CA 1
ATOM 759 C C . ALA A 1 101 ? -6.783 -2.632 -8.997 1.00 94.25 101 ALA A C 1
ATOM 761 O O . ALA A 1 101 ? -7.067 -2.341 -7.834 1.00 94.25 101 ALA A O 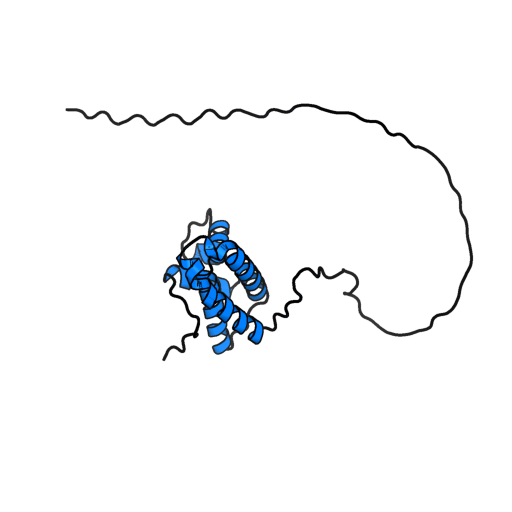1
ATOM 762 N N . LEU A 1 102 ? -7.112 -1.828 -10.017 1.00 94.50 102 LEU A N 1
ATOM 763 C CA . LEU A 1 102 ? -7.807 -0.549 -9.827 1.00 94.50 102 LEU A CA 1
ATOM 764 C C . LEU A 1 102 ? -9.185 -0.683 -9.152 1.00 94.50 102 LEU A C 1
ATOM 766 O O . LEU A 1 102 ? -9.431 0.081 -8.221 1.00 94.50 102 LEU A O 1
ATOM 770 N N . PRO A 1 103 ? -10.066 -1.634 -9.520 1.00 94.81 103 PRO A N 1
ATOM 771 C CA . PRO A 1 103 ? -11.345 -1.804 -8.825 1.00 94.81 103 PRO A CA 1
ATOM 772 C C . PRO A 1 103 ? -11.168 -2.085 -7.325 1.00 94.81 103 PRO A C 1
ATOM 774 O O . PRO A 1 103 ? -11.818 -1.451 -6.493 1.00 94.81 103 PRO A O 1
ATOM 777 N N . SER A 1 104 ? -10.221 -2.961 -6.970 1.00 96.19 104 SER A N 1
ATOM 778 C CA . SER A 1 104 ? -9.879 -3.250 -5.573 1.00 96.19 104 SER A CA 1
ATOM 779 C C . SER A 1 104 ? -9.316 -2.028 -4.852 1.00 96.19 104 SER A C 1
ATOM 781 O O . SER A 1 104 ? -9.624 -1.816 -3.684 1.00 96.19 104 SER A O 1
ATOM 783 N N . LEU A 1 105 ? -8.529 -1.189 -5.536 1.00 95.38 105 LEU A N 1
ATOM 784 C CA . LEU A 1 105 ? -8.021 0.070 -4.983 1.00 95.38 105 LEU A CA 1
ATOM 785 C C . LEU A 1 105 ? -9.151 1.035 -4.627 1.00 95.38 105 LEU A C 1
ATOM 787 O O . LEU A 1 105 ? -9.115 1.631 -3.551 1.00 95.38 105 LEU A O 1
ATOM 791 N N . GLU A 1 106 ? -10.151 1.177 -5.495 1.00 95.19 106 GLU A N 1
ATOM 792 C CA . GLU A 1 106 ? -11.302 2.045 -5.239 1.00 95.19 106 GLU A CA 1
ATOM 793 C C . GLU A 1 106 ? -12.136 1.545 -4.057 1.00 95.19 106 GLU A C 1
ATOM 795 O O . GLU A 1 106 ? -12.473 2.324 -3.162 1.00 95.19 106 GLU A O 1
ATOM 800 N N . GLN A 1 107 ? -12.395 0.237 -3.999 1.00 95.38 107 GLN A N 1
ATOM 801 C CA . GLN A 1 107 ? -13.114 -0.374 -2.884 1.00 95.38 107 GLN A CA 1
ATOM 802 C C . GLN A 1 107 ? -12.345 -0.226 -1.561 1.00 95.38 107 GLN A C 1
ATOM 804 O O . GLN A 1 107 ? -12.906 0.239 -0.565 1.00 95.38 107 GLN A O 1
ATOM 809 N N . ALA A 1 108 ? -11.051 -0.562 -1.560 1.00 95.44 108 ALA A N 1
ATOM 810 C CA . ALA A 1 108 ? -10.175 -0.454 -0.398 1.00 95.44 108 ALA A CA 1
ATOM 811 C C . ALA A 1 108 ? -10.083 0.985 0.111 1.00 95.44 108 ALA A C 1
ATOM 813 O O . ALA A 1 108 ? -10.164 1.241 1.313 1.00 95.44 108 ALA A O 1
ATOM 814 N N . PHE A 1 109 ? -9.948 1.946 -0.805 1.00 94.75 109 PHE A N 1
ATOM 815 C CA . PHE A 1 109 ? -9.900 3.350 -0.437 1.00 94.75 109 PHE A CA 1
ATOM 816 C C . PHE A 1 109 ? -11.250 3.835 0.098 1.00 94.75 109 PHE A C 1
ATOM 818 O O . PHE A 1 109 ? -11.270 4.581 1.071 1.00 94.75 109 PHE A O 1
ATOM 825 N N . GLY A 1 110 ? -12.375 3.376 -0.453 1.00 93.94 110 GLY A N 1
ATOM 826 C CA . GLY A 1 110 ? -13.705 3.667 0.085 1.00 93.94 110 GLY A CA 1
ATOM 827 C C . GLY A 1 110 ? -13.891 3.199 1.535 1.00 93.94 110 GLY A C 1
ATOM 828 O O . GLY A 1 110 ? -14.434 3.940 2.355 1.00 93.94 110 GLY A O 1
ATOM 829 N N . GLU A 1 111 ? -13.419 1.999 1.887 1.00 93.44 111 GLU A N 1
ATOM 830 C CA . GLU A 1 111 ? -13.391 1.523 3.285 1.00 93.44 111 GLU A CA 1
ATOM 831 C C . GLU A 1 111 ? -12.441 2.359 4.153 1.00 93.44 111 GLU A C 1
ATOM 833 O O . GLU A 1 111 ? -12.815 2.856 5.215 1.00 93.44 111 GLU A O 1
ATOM 838 N N . PHE A 1 112 ? -11.223 2.601 3.669 1.00 93.19 112 PHE A N 1
ATOM 839 C CA . PHE A 1 112 ? -10.231 3.409 4.373 1.00 93.19 112 PHE A CA 1
ATOM 840 C C . PHE A 1 112 ? -10.749 4.818 4.696 1.00 93.19 112 PHE A C 1
ATOM 842 O O . PHE A 1 112 ? -10.587 5.316 5.810 1.00 93.19 112 PHE A O 1
ATOM 849 N N . ARG A 1 113 ? -11.431 5.469 3.749 1.00 91.69 113 ARG A N 1
ATOM 850 C CA . ARG A 1 113 ? -12.041 6.784 3.969 1.00 91.69 113 ARG A CA 1
ATOM 851 C C . ARG A 1 113 ? -13.144 6.737 5.021 1.00 91.69 113 ARG A C 1
ATOM 853 O O . ARG A 1 113 ? -13.171 7.626 5.871 1.00 91.69 113 ARG A O 1
ATOM 860 N N . ARG A 1 114 ? -14.001 5.709 4.990 1.00 91.00 114 ARG A N 1
ATOM 861 C CA . ARG A 1 114 ? -15.064 5.497 5.986 1.00 91.00 114 ARG A CA 1
ATOM 862 C C . ARG A 1 114 ? -14.502 5.310 7.393 1.00 91.00 114 ARG A C 1
ATOM 864 O O . ARG A 1 114 ? -15.038 5.878 8.335 1.00 91.00 114 ARG A O 1
ATOM 871 N N . HIS A 1 115 ? -13.409 4.564 7.540 1.00 90.69 115 HIS A N 1
ATOM 872 C CA . HIS A 1 115 ? -12.814 4.291 8.850 1.00 90.69 115 HIS A CA 1
ATOM 873 C C . HIS A 1 115 ? -11.999 5.452 9.423 1.00 90.69 115 HIS A C 1
ATOM 875 O O . HIS A 1 115 ? -11.965 5.625 10.638 1.00 90.69 115 HIS A O 1
ATOM 881 N N . TYR A 1 116 ? -11.342 6.245 8.574 1.00 85.50 116 TYR A N 1
ATOM 882 C CA . TYR A 1 116 ? -10.412 7.284 9.028 1.00 85.50 116 TYR A CA 1
ATOM 883 C C . TYR A 1 116 ? -10.883 8.717 8.752 1.00 85.50 116 TYR A C 1
ATOM 885 O O . TYR A 1 116 ? -10.131 9.654 9.018 1.00 85.50 116 TYR A O 1
ATOM 893 N N . GLY A 1 117 ? -12.100 8.915 8.235 1.00 74.31 117 GLY A N 1
ATOM 894 C CA . GLY A 1 117 ? -12.708 10.237 8.054 1.00 74.31 117 GLY A CA 1
ATOM 895 C C . GLY A 1 117 ? -11.917 11.133 7.100 1.00 74.31 117 GLY A C 1
ATOM 896 O O . GLY A 1 117 ? -11.530 12.247 7.453 1.00 74.31 117 GLY A O 1
ATOM 897 N N . ILE A 1 118 ? -11.573 10.624 5.912 1.00 65.38 118 ILE A N 1
ATOM 898 C CA . ILE A 1 118 ? -11.007 11.456 4.837 1.00 65.38 118 ILE A CA 1
ATOM 899 C C . ILE A 1 118 ? -12.180 12.042 4.044 1.00 65.38 118 ILE A C 1
ATOM 901 O O . ILE A 1 118 ? -12.680 11.422 3.103 1.00 65.38 118 ILE A O 1
ATOM 905 N N . GLU A 1 119 ? -12.632 13.220 4.459 1.00 53.00 119 GLU A N 1
ATOM 906 C CA . GLU A 1 119 ? -13.561 14.069 3.706 1.00 53.00 119 GLU A CA 1
ATOM 907 C C . GLU A 1 119 ? -12.869 14.581 2.423 1.00 53.00 119 GLU A C 1
ATOM 909 O O . GLU A 1 119 ? -11.675 14.891 2.440 1.00 53.00 119 GLU A O 1
ATOM 914 N N . ASP A 1 120 ? -13.604 14.683 1.309 1.00 45.47 120 ASP A N 1
ATOM 915 C CA . ASP A 1 120 ? -13.114 15.082 -0.032 1.00 45.47 120 ASP A CA 1
ATOM 916 C C . ASP A 1 120 ? -12.611 16.548 -0.132 1.00 45.47 120 ASP A C 1
ATOM 918 O O . ASP A 1 120 ? -12.376 17.064 -1.221 1.00 45.47 120 ASP A O 1
ATOM 922 N N . GLY A 1 121 ? -12.382 17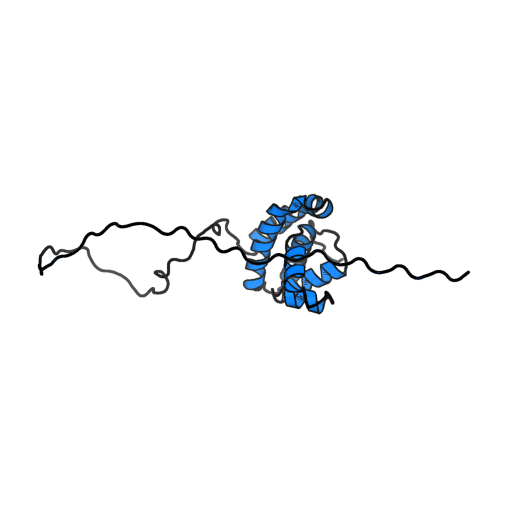.234 0.990 1.00 45.59 121 GLY A N 1
ATOM 923 C CA . GLY A 1 121 ? -11.938 18.633 1.044 1.00 45.59 121 GLY A CA 1
ATOM 924 C C . GLY A 1 121 ? -10.425 18.863 0.924 1.00 45.59 121 GLY A C 1
ATOM 925 O O . GLY A 1 121 ? -9.973 19.999 1.027 1.00 45.59 121 GLY A O 1
ATOM 926 N N . TRP A 1 122 ? -9.608 17.823 0.723 1.00 45.41 122 TRP A N 1
ATOM 927 C CA . TRP A 1 122 ? -8.137 17.950 0.703 1.00 45.41 122 TRP A CA 1
ATOM 928 C C . TRP A 1 122 ? -7.533 18.268 -0.675 1.00 45.41 122 TRP A C 1
ATOM 930 O O . TRP A 1 122 ? -6.323 18.154 -0.880 1.00 45.41 122 TRP A O 1
ATOM 940 N N . ALA A 1 123 ? -8.360 18.708 -1.623 1.00 43.97 123 ALA A N 1
ATOM 941 C CA . ALA A 1 123 ? -7.894 19.439 -2.791 1.00 43.97 123 ALA A CA 1
ATOM 942 C C . ALA A 1 123 ? -7.770 20.933 -2.430 1.00 43.97 123 ALA A C 1
ATOM 944 O O . ALA A 1 123 ? -8.699 21.706 -2.614 1.00 43.97 123 ALA A O 1
ATOM 945 N N . GLY A 1 124 ? -6.606 21.345 -1.919 1.00 40.12 124 GLY A N 1
ATOM 946 C CA . GLY A 1 124 ? -6.162 22.738 -2.066 1.00 40.12 124 GLY A CA 1
ATOM 947 C C . GLY A 1 124 ? -6.456 23.744 -0.948 1.00 40.12 124 GLY A C 1
ATOM 948 O O . GLY A 1 124 ? -6.373 24.936 -1.215 1.00 40.12 124 GLY A O 1
ATOM 949 N N . ALA A 1 125 ? -6.716 23.336 0.295 1.00 37.22 125 ALA A N 1
ATOM 950 C CA . ALA A 1 125 ? -6.679 24.279 1.418 1.00 37.22 125 ALA A CA 1
ATOM 951 C C . ALA A 1 125 ? -5.285 24.287 2.068 1.00 37.22 125 ALA A C 1
ATOM 953 O O . ALA A 1 125 ? -5.009 23.550 3.014 1.00 37.22 125 ALA A O 1
ATOM 954 N N . THR A 1 126 ? -4.379 25.128 1.562 1.00 40.53 126 THR A N 1
ATOM 955 C CA . THR A 1 126 ? -3.301 25.664 2.404 1.00 40.53 126 THR A CA 1
ATOM 956 C C . THR A 1 126 ? -3.950 26.339 3.614 1.00 40.53 126 THR A C 1
ATOM 958 O O . THR A 1 126 ? -4.777 27.227 3.404 1.00 40.53 126 THR A O 1
ATOM 961 N N . PRO A 1 127 ? -3.628 25.965 4.865 1.00 40.81 127 PRO A N 1
ATOM 962 C CA . PRO A 1 127 ? -4.093 26.739 6.004 1.00 40.81 127 PRO A CA 1
ATOM 963 C C . PRO A 1 127 ? -3.471 28.135 5.912 1.00 40.81 127 PRO A C 1
ATOM 965 O O . PRO A 1 127 ? -2.247 28.278 5.947 1.00 40.81 127 PRO A O 1
ATOM 968 N N . SER A 1 128 ? -4.308 29.164 5.762 1.00 39.94 128 SER A N 1
ATOM 969 C CA . SER A 1 128 ? -3.872 30.546 5.950 1.00 39.94 128 SER A CA 1
ATOM 970 C C . SER A 1 128 ? -3.274 30.679 7.357 1.00 39.94 128 SER A C 1
ATOM 972 O O . SER A 1 128 ? -3.905 30.235 8.320 1.00 39.94 128 SER A O 1
ATOM 974 N N . PRO A 1 129 ? -2.096 31.307 7.521 1.00 45.09 129 PRO A N 1
ATOM 975 C CA . PRO A 1 129 ? -1.413 31.426 8.813 1.00 45.09 129 PRO A CA 1
ATOM 976 C C . PRO A 1 129 ? -2.169 32.257 9.868 1.00 45.09 129 PRO A C 1
ATOM 978 O O . PRO A 1 129 ? -1.699 32.396 10.991 1.00 45.09 129 PRO A O 1
ATOM 981 N N . SER A 1 130 ? -3.355 32.782 9.557 1.00 45.59 130 SER A N 1
ATOM 982 C CA . SER A 1 130 ? -4.126 33.652 10.451 1.00 45.59 130 SER A CA 1
ATOM 983 C C . SER A 1 130 ? -5.079 32.930 11.413 1.00 45.59 130 SER A C 1
ATOM 985 O O . SER A 1 130 ? -5.752 33.607 12.178 1.00 45.59 130 SER A O 1
ATOM 987 N N . GLN A 1 131 ? -5.167 31.593 11.410 1.00 47.81 131 GLN A N 1
ATOM 988 C CA . GLN A 1 131 ? -6.080 30.866 12.318 1.00 47.81 131 GLN A CA 1
ATOM 989 C C . GLN A 1 131 ? -5.403 30.190 13.519 1.00 47.81 131 GLN A C 1
ATOM 991 O O . GLN A 1 131 ? -6.081 29.600 14.357 1.00 47.81 131 GLN A O 1
ATOM 996 N N . ALA A 1 132 ? -4.084 30.322 13.667 1.00 41.91 132 ALA A N 1
ATOM 997 C CA . ALA A 1 132 ? -3.363 29.872 14.855 1.00 41.91 132 ALA A CA 1
ATOM 998 C C . ALA A 1 132 ? -3.222 31.005 15.883 1.00 41.91 132 ALA A C 1
ATOM 1000 O O . ALA A 1 132 ? -2.109 31.350 16.242 1.00 41.91 132 ALA A O 1
ATOM 1001 N N . CYS A 1 133 ? -4.336 31.608 16.308 1.00 42.00 133 CYS A N 1
ATOM 1002 C CA . CYS A 1 133 ? -4.441 32.429 17.522 1.00 42.00 133 CYS A CA 1
ATOM 1003 C C . CYS A 1 133 ? -5.928 32.692 17.796 1.00 42.00 133 CYS A C 1
ATOM 1005 O O . CYS A 1 133 ? -6.509 33.641 17.278 1.00 42.00 133 CYS A O 1
ATOM 1007 N N . GLY A 1 134 ? -6.562 31.832 18.590 1.00 40.69 134 GLY A N 1
ATOM 1008 C CA . GLY A 1 134 ? -7.879 32.104 19.157 1.00 40.69 134 GLY A CA 1
ATOM 1009 C C . GLY A 1 134 ? -7.751 32.413 20.643 1.00 40.69 134 GLY A C 1
ATOM 1010 O O . GLY A 1 134 ? -7.441 31.504 21.399 1.00 40.69 134 GLY A O 1
ATOM 1011 N N . LEU A 1 135 ? -8.012 33.661 21.038 1.00 39.41 135 LEU A N 1
ATOM 1012 C CA . LEU A 1 135 ? -8.470 34.100 22.368 1.00 39.41 135 LEU A CA 1
ATOM 1013 C C . LEU A 1 135 ? -9.171 35.456 22.137 1.00 39.41 135 LEU A C 1
ATOM 1015 O O . LEU A 1 135 ? -8.510 36.476 22.016 1.00 39.41 135 LEU A O 1
ATOM 1019 N N . GLY A 1 136 ? -10.465 35.491 21.816 1.00 34.56 136 GLY A N 1
ATOM 1020 C CA . GLY A 1 136 ? -11.543 35.719 22.791 1.00 34.56 136 GLY A CA 1
ATOM 1021 C C . GLY A 1 136 ? -12.437 36.895 22.319 1.00 34.56 136 GLY A C 1
ATOM 1022 O O . GLY A 1 136 ? -11.987 37.659 21.469 1.00 34.56 136 GLY A O 1
ATOM 1023 N N . PRO A 1 137 ? -13.706 37.015 22.764 1.00 52.75 137 PRO A N 1
ATOM 1024 C CA . PRO A 1 137 ? -14.780 37.627 21.969 1.00 52.75 137 PRO A CA 1
ATOM 1025 C C . PRO A 1 137 ? -15.159 39.078 22.335 1.00 52.75 137 PRO A C 1
ATOM 1027 O O . PRO A 1 137 ? -14.971 39.511 23.465 1.00 52.75 137 PRO A O 1
ATOM 1030 N N . SER A 1 138 ? -15.870 39.717 21.390 1.00 43.12 138 SER A N 1
ATOM 1031 C CA . SER A 1 138 ? -16.793 40.864 21.539 1.00 43.12 138 SER A CA 1
ATOM 1032 C C . SER A 1 138 ? -16.193 42.267 21.740 1.00 43.12 138 SER A C 1
ATOM 1034 O O . SER A 1 138 ? -15.514 42.515 22.728 1.00 43.12 138 SER A O 1
ATOM 1036 N N . LEU A 1 139 ? -16.518 43.204 20.829 1.00 34.50 139 LEU A N 1
ATOM 1037 C CA . LEU A 1 139 ? -17.274 44.449 21.093 1.00 34.50 139 LEU A CA 1
ATOM 1038 C C . LEU A 1 139 ? -17.303 45.378 19.849 1.00 34.50 139 LEU A C 1
ATOM 1040 O O . LEU A 1 139 ? -16.266 45.799 19.354 1.00 34.50 139 LEU A O 1
ATOM 1044 N N . SER A 1 140 ? -18.535 45.683 19.419 1.00 36.69 140 SER A N 1
ATOM 1045 C CA . SER A 1 140 ? -19.088 46.887 18.755 1.00 36.69 140 SER A CA 1
ATOM 1046 C C . SER A 1 140 ? -18.508 47.486 17.449 1.00 36.69 140 SER A C 1
ATOM 1048 O O . SER A 1 140 ? -17.315 47.754 17.350 1.00 36.69 140 SER A O 1
ATOM 1050 N N . PRO A 1 141 ? -19.383 47.855 16.480 1.00 46.03 141 PRO A N 1
ATOM 1051 C CA . PRO A 1 141 ? -19.054 48.756 15.380 1.00 46.03 141 PRO A CA 1
ATOM 1052 C C . PRO A 1 141 ? -19.292 50.214 15.807 1.00 46.03 141 PRO A C 1
ATOM 1054 O O . PRO A 1 141 ? -20.407 50.589 16.166 1.00 46.03 141 PRO A O 1
ATOM 1057 N N . GLY A 1 142 ? -18.253 51.044 15.768 1.00 33.69 142 GLY A N 1
ATOM 1058 C CA . GLY A 1 142 ? -18.362 52.462 16.097 1.00 33.69 142 GLY A CA 1
ATOM 1059 C C . GLY A 1 142 ? -17.148 53.247 15.615 1.00 33.69 142 GLY A C 1
ATOM 1060 O O . GLY A 1 142 ? -16.049 53.031 16.102 1.00 33.69 142 GLY A O 1
ATOM 1061 N N . GLU A 1 143 ? -17.399 54.117 14.636 1.00 37.34 143 GLU A N 1
ATOM 1062 C CA . GLU A 1 143 ? -16.781 55.432 14.425 1.00 37.34 143 GLU A CA 1
ATOM 1063 C C . GLU A 1 143 ? -15.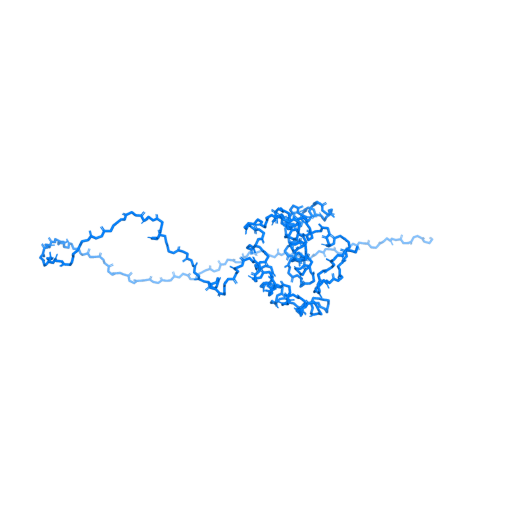248 55.562 14.552 1.00 37.34 143 GLU A C 1
ATOM 1065 O O . GLU A 1 143 ? -14.692 55.556 15.646 1.00 37.34 143 GLU A O 1
ATOM 1070 N N . ARG A 1 144 ? -14.575 55.915 13.448 1.00 43.03 144 ARG A N 1
ATOM 1071 C CA . ARG A 1 144 ? -14.100 57.300 13.248 1.00 43.03 144 ARG A CA 1
ATOM 1072 C C . ARG A 1 144 ? -13.313 57.480 11.949 1.00 43.03 144 ARG A C 1
ATOM 1074 O O . ARG A 1 144 ? -12.250 56.916 11.720 1.00 43.03 144 ARG A O 1
ATOM 1081 N N . GLU A 1 145 ? -13.909 58.333 11.135 1.00 37.94 145 GLU A N 1
ATOM 1082 C CA . GLU A 1 145 ? -13.321 59.344 10.266 1.00 37.94 145 GLU A CA 1
ATOM 1083 C C . GLU A 1 145 ? -12.057 60.025 10.835 1.00 37.94 145 GLU A C 1
ATOM 1085 O O . GLU A 1 145 ? -11.953 60.240 12.042 1.00 37.94 145 GLU A O 1
ATOM 1090 N N . GLY A 1 146 ? -11.156 60.462 9.945 1.00 33.28 146 GLY A N 1
ATOM 1091 C CA . GLY A 1 146 ? -10.313 61.634 10.212 1.00 33.28 146 GLY A CA 1
ATOM 1092 C C . GLY A 1 146 ? -8.799 61.450 10.092 1.00 33.28 146 GLY A C 1
ATOM 1093 O O . GLY A 1 146 ? -8.133 61.098 11.053 1.00 33.28 146 GLY A O 1
ATOM 1094 N N . ALA A 1 147 ? -8.289 61.802 8.908 1.00 36.94 147 ALA A N 1
ATOM 1095 C CA . ALA A 1 147 ? -7.099 62.625 8.650 1.00 36.94 147 ALA A CA 1
ATOM 1096 C C . ALA A 1 147 ? -5.791 62.407 9.446 1.00 36.94 147 ALA A C 1
ATOM 1098 O O . ALA A 1 147 ? -5.716 62.696 10.631 1.00 36.94 147 ALA A O 1
ATOM 1099 N N . ALA A 1 148 ? -4.691 62.185 8.716 1.00 40.22 148 ALA A N 1
ATOM 1100 C CA . ALA A 1 148 ? -3.583 63.151 8.667 1.00 40.22 148 ALA A CA 1
ATOM 1101 C C . ALA A 1 148 ? -2.588 62.801 7.549 1.00 40.22 148 ALA A C 1
ATOM 1103 O O . ALA A 1 148 ? -2.234 61.647 7.325 1.00 40.22 148 ALA A O 1
ATOM 1104 N N . ARG A 1 149 ? -2.178 63.851 6.839 1.00 43.62 149 ARG A N 1
ATOM 1105 C CA . ARG A 1 149 ? -1.178 63.901 5.769 1.00 43.62 149 ARG A CA 1
ATOM 1106 C C . ARG A 1 149 ? 0.238 63.716 6.321 1.00 43.62 149 ARG A C 1
ATOM 1108 O O . ARG A 1 149 ? 0.474 64.123 7.449 1.00 43.62 149 ARG A O 1
ATOM 1115 N N . SER A 1 150 ? 1.150 63.263 5.460 1.00 39.66 150 SER A N 1
ATOM 1116 C CA . SER A 1 150 ? 2.516 63.798 5.276 1.00 39.66 150 SER A CA 1
ATOM 1117 C C . SER A 1 150 ? 3.092 63.151 4.009 1.00 39.66 150 SER A C 1
ATOM 1119 O O . SER A 1 150 ? 3.115 61.932 3.894 1.00 39.66 150 SER A O 1
ATOM 1121 N N . ASP A 1 151 ? 3.204 63.923 2.928 1.00 39.94 151 ASP A N 1
ATOM 1122 C CA . ASP A 1 151 ? 4.456 64.514 2.414 1.00 39.94 151 ASP A CA 1
ATOM 1123 C C . ASP A 1 151 ? 5.213 63.565 1.468 1.00 39.94 151 ASP A C 1
ATOM 1125 O O . ASP A 1 151 ? 5.647 62.483 1.849 1.00 39.94 151 ASP A O 1
ATOM 1129 N N . GLY A 1 152 ? 5.325 63.973 0.197 1.00 33.59 152 GLY A N 1
ATOM 1130 C CA . GLY A 1 152 ? 6.170 63.320 -0.813 1.00 33.59 152 GLY A CA 1
ATOM 1131 C C . GLY A 1 152 ? 7.668 63.631 -0.599 1.00 33.59 152 GLY A C 1
ATOM 1132 O O . GLY A 1 152 ? 8.022 64.065 0.493 1.00 33.59 152 GLY A O 1
ATOM 1133 N N . PRO A 1 153 ? 8.559 63.531 -1.616 1.00 48.56 153 PRO A N 1
ATOM 1134 C CA . PRO A 1 153 ? 8.239 63.339 -3.032 1.00 48.56 153 PRO A CA 1
ATOM 1135 C C . PRO A 1 153 ? 9.234 62.471 -3.864 1.00 48.56 153 PRO A C 1
ATOM 1137 O O . PRO A 1 153 ? 10.348 62.176 -3.454 1.00 48.56 153 PRO A O 1
ATOM 1140 N N . LEU A 1 154 ? 8.818 62.209 -5.113 1.00 39.19 154 LEU A N 1
ATOM 1141 C CA . LEU A 1 154 ? 9.606 62.292 -6.360 1.00 39.19 154 LEU A CA 1
ATOM 1142 C C . LEU A 1 154 ? 10.660 61.225 -6.758 1.00 39.19 154 LEU A C 1
ATOM 1144 O O . LEU A 1 154 ? 11.522 60.825 -5.988 1.00 39.19 154 LEU A O 1
ATOM 1148 N N . LEU A 1 155 ? 10.655 60.975 -8.085 1.00 40.09 155 LEU A N 1
ATOM 1149 C CA . LEU A 1 155 ? 11.685 60.359 -8.949 1.00 40.09 155 LEU A CA 1
ATOM 1150 C C . LEU A 1 155 ? 11.728 58.814 -8.876 1.00 40.09 155 LEU A C 1
ATOM 1152 O O . LEU A 1 155 ? 11.887 58.238 -7.816 1.00 40.09 155 LEU A O 1
ATOM 1156 N N . ARG A 1 156 ? 11.646 58.035 -9.958 1.00 41.56 156 ARG A N 1
ATOM 1157 C CA . ARG A 1 156 ? 11.959 58.291 -11.369 1.00 41.56 156 ARG A CA 1
ATOM 1158 C C . ARG A 1 156 ? 11.469 57.096 -12.196 1.00 41.56 156 ARG A C 1
ATOM 1160 O O . ARG A 1 156 ? 11.870 55.969 -11.924 1.00 41.56 156 ARG A O 1
ATOM 1167 N N . GLU A 1 157 ? 10.673 57.342 -13.229 1.00 44.47 157 GLU A N 1
ATOM 1168 C CA . GLU A 1 157 ? 10.514 56.401 -14.339 1.00 44.47 157 GLU A CA 1
ATOM 1169 C C . GLU A 1 157 ? 11.860 56.246 -15.053 1.00 44.47 157 GLU A C 1
ATOM 1171 O O . GLU A 1 157 ? 12.487 57.256 -15.384 1.00 44.47 157 GLU A O 1
ATOM 1176 N N . ARG A 1 158 ? 12.295 55.007 -15.307 1.00 47.41 158 ARG A N 1
ATOM 1177 C CA . ARG A 1 158 ? 13.052 54.644 -16.513 1.00 47.41 158 ARG A CA 1
ATOM 1178 C C . ARG A 1 158 ? 12.805 53.183 -16.868 1.00 47.41 158 ARG A C 1
ATOM 1180 O O . ARG A 1 158 ? 13.358 52.276 -16.256 1.00 47.41 158 ARG A O 1
ATOM 1187 N N . GLU A 1 159 ? 11.998 53.008 -17.905 1.00 42.81 159 GLU A N 1
ATOM 1188 C CA . GLU A 1 159 ? 12.124 51.922 -18.870 1.00 42.81 159 GLU A CA 1
ATOM 1189 C C . GLU A 1 159 ? 13.563 51.826 -19.404 1.00 42.81 159 GLU A C 1
ATOM 1191 O O . GLU A 1 159 ? 14.241 52.842 -19.599 1.00 42.81 159 GLU A O 1
ATOM 1196 N N . GLY A 1 160 ? 14.006 50.608 -19.714 1.00 39.69 160 GLY A N 1
ATOM 1197 C CA . GLY A 1 160 ? 15.122 50.406 -20.630 1.00 39.69 160 GLY A CA 1
ATOM 1198 C C . GLY A 1 160 ? 15.590 48.949 -20.741 1.00 39.69 160 GLY A C 1
ATOM 1199 O O . GLY A 1 160 ? 15.631 48.270 -19.720 1.00 39.69 160 GLY A O 1
ATOM 1200 N N . PRO A 1 161 ? 15.931 48.457 -21.949 1.00 52.00 161 PRO A N 1
ATOM 1201 C CA . PRO A 1 161 ? 15.876 47.040 -22.316 1.00 52.00 161 PRO A CA 1
ATOM 1202 C C . PRO A 1 161 ? 17.264 46.404 -22.540 1.00 52.00 161 PRO A C 1
ATOM 1204 O O . PRO A 1 161 ? 18.280 47.093 -22.562 1.00 52.00 161 PRO A O 1
ATOM 1207 N N . GLY A 1 162 ? 17.282 45.099 -22.834 1.00 35.72 162 GLY A N 1
ATOM 1208 C CA . GLY A 1 162 ? 18.339 44.475 -23.642 1.00 35.72 162 GLY A CA 1
ATOM 1209 C C . GLY A 1 162 ? 19.219 43.449 -22.927 1.00 35.72 162 GLY A C 1
ATOM 1210 O O . GLY A 1 162 ? 19.707 43.685 -21.826 1.00 35.72 162 GLY A O 1
ATOM 1211 N N . GLY A 1 163 ? 19.457 42.320 -23.602 1.00 41.78 163 GLY A N 1
ATOM 1212 C CA . GLY A 1 163 ? 20.515 41.379 -23.236 1.00 41.78 163 GLY A CA 1
ATOM 1213 C C . GLY A 1 163 ? 20.282 39.938 -23.687 1.00 41.78 163 GLY A C 1
ATOM 1214 O O . GLY A 1 163 ? 20.092 39.065 -22.848 1.00 41.78 163 GLY A O 1
ATOM 1215 N N . GLU A 1 164 ? 20.322 39.677 -24.998 1.00 44.91 164 GLU A N 1
ATOM 1216 C CA . GLU A 1 164 ? 20.763 38.373 -25.520 1.00 44.91 164 GLU A CA 1
ATOM 1217 C C . GLU A 1 164 ? 22.208 38.099 -25.069 1.00 44.91 164 GLU A C 1
ATOM 1219 O O . GLU A 1 164 ? 23.038 39.001 -25.163 1.00 44.91 164 GLU A O 1
ATOM 1224 N N . ALA A 1 165 ? 22.522 36.865 -24.656 1.00 42.72 165 ALA A N 1
ATOM 1225 C CA . ALA A 1 165 ? 2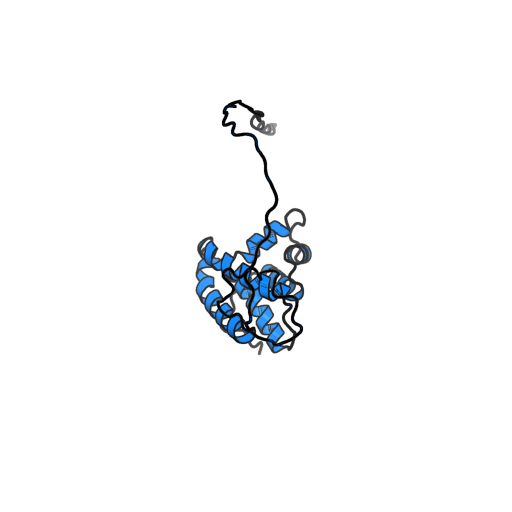3.777 36.185 -25.006 1.00 42.72 165 ALA A CA 1
ATOM 1226 C C . ALA A 1 165 ? 23.805 34.728 -24.507 1.00 42.72 165 ALA A C 1
ATOM 1228 O O . ALA A 1 165 ? 23.761 34.445 -23.312 1.00 42.72 165 ALA A O 1
ATOM 1229 N N . ASP A 1 166 ? 23.872 33.838 -25.494 1.00 44.72 166 ASP A N 1
ATOM 1230 C CA . ASP A 1 166 ? 24.690 32.629 -25.637 1.00 44.72 166 ASP A CA 1
ATOM 1231 C C . ASP A 1 166 ? 25.456 32.056 -24.423 1.00 44.72 166 ASP A C 1
ATOM 1233 O O . ASP A 1 166 ? 26.186 32.739 -23.708 1.00 44.72 166 ASP A O 1
ATOM 1237 N N . GLY A 1 167 ? 25.388 30.728 -24.288 1.00 42.38 167 GLY A N 1
ATOM 1238 C CA . GLY A 1 167 ? 26.202 29.965 -23.347 1.00 42.38 167 GLY A CA 1
ATOM 1239 C C . GLY A 1 167 ? 26.136 28.457 -23.580 1.00 42.38 167 GLY A C 1
ATOM 1240 O O . GLY A 1 167 ? 25.637 27.715 -22.737 1.00 42.38 167 GLY A O 1
ATOM 1241 N N . ARG A 1 168 ? 26.641 27.991 -24.732 1.00 45.09 168 ARG A N 1
ATOM 1242 C CA . ARG A 1 168 ? 26.930 26.569 -25.013 1.00 45.09 168 ARG A CA 1
ATOM 1243 C C . ARG A 1 168 ? 27.776 25.935 -23.900 1.00 45.09 168 ARG A C 1
ATOM 1245 O O . ARG A 1 168 ? 28.883 26.392 -23.628 1.00 45.09 168 ARG A O 1
ATOM 1252 N N . VAL A 1 169 ? 27.338 24.792 -23.364 1.00 49.47 169 VAL A N 1
ATOM 1253 C CA . VAL A 1 169 ? 28.165 23.933 -22.500 1.00 49.47 169 VAL A CA 1
ATOM 1254 C C . VAL A 1 169 ? 28.156 22.484 -23.003 1.00 49.47 169 VAL A C 1
ATOM 1256 O O . VAL A 1 169 ? 27.178 21.763 -22.867 1.00 49.47 169 VAL A O 1
ATOM 1259 N N . ARG A 1 170 ? 29.328 22.109 -23.535 1.00 49.50 170 ARG A N 1
ATOM 1260 C CA . ARG A 1 170 ? 30.011 20.799 -23.526 1.00 49.50 170 ARG A CA 1
ATOM 1261 C C . ARG A 1 170 ? 29.353 19.609 -24.231 1.00 49.50 170 ARG A C 1
ATOM 1263 O O . ARG A 1 170 ? 28.430 18.973 -23.738 1.00 49.50 170 ARG A O 1
ATOM 1270 N N . GLY A 1 171 ? 29.992 19.233 -25.341 1.00 43.34 171 GLY A N 1
ATOM 1271 C CA . GLY A 1 171 ? 29.884 17.909 -25.933 1.00 43.34 171 GLY A CA 1
ATOM 1272 C C . GLY A 1 171 ? 30.383 16.815 -24.988 1.00 43.34 171 GLY A C 1
ATOM 1273 O O . GLY A 1 171 ? 31.382 16.976 -24.286 1.00 43.34 171 GLY A O 1
ATOM 1274 N N . ILE A 1 172 ? 29.678 15.691 -25.012 1.00 46.97 172 ILE A N 1
ATOM 1275 C CA . ILE A 1 172 ? 30.132 14.413 -24.477 1.00 46.97 172 ILE A CA 1
ATOM 1276 C C . ILE A 1 172 ? 30.195 13.474 -25.679 1.00 46.97 172 ILE A C 1
ATOM 1278 O O . ILE A 1 172 ? 29.184 13.225 -26.336 1.00 46.97 172 ILE A O 1
ATOM 1282 N N . ALA A 1 173 ? 31.405 13.025 -26.004 1.00 52.28 173 ALA A N 1
ATOM 1283 C CA . ALA A 1 173 ? 31.647 12.010 -27.018 1.00 52.28 173 ALA A CA 1
ATOM 1284 C C . ALA A 1 173 ? 31.009 10.666 -26.597 1.00 52.28 173 ALA A C 1
ATOM 1286 O O . ALA A 1 173 ? 30.951 10.371 -25.400 1.00 52.28 173 ALA A O 1
ATOM 1287 N N . PRO A 1 174 ? 30.529 9.846 -27.548 1.00 60.91 174 PRO A N 1
ATOM 1288 C CA . PRO A 1 174 ? 29.918 8.554 -27.245 1.00 60.91 174 PRO A CA 1
ATOM 1289 C C . PRO A 1 174 ? 30.947 7.531 -26.717 1.00 60.91 174 PRO A C 1
ATOM 1291 O O . PRO A 1 174 ? 32.132 7.623 -27.046 1.00 60.91 174 PRO A O 1
ATOM 1294 N N . PRO A 1 175 ? 30.516 6.541 -25.910 1.00 60.97 175 PRO A N 1
ATOM 1295 C CA . PRO A 1 175 ? 31.404 5.537 -25.333 1.00 60.97 175 PRO A CA 1
ATOM 1296 C C . PRO A 1 175 ? 31.956 4.560 -26.385 1.00 60.97 175 PRO A C 1
ATOM 1298 O O . PRO A 1 175 ? 31.245 4.088 -27.271 1.00 60.97 175 PRO A O 1
ATOM 1301 N N . VAL A 1 176 ? 33.243 4.249 -26.232 1.00 67.25 176 VAL A N 1
ATOM 1302 C CA . VAL A 1 176 ? 34.028 3.273 -27.002 1.00 67.25 176 VAL A CA 1
ATOM 1303 C C . VAL A 1 176 ? 33.474 1.849 -26.790 1.00 67.25 176 VAL A C 1
ATOM 1305 O O . VAL A 1 176 ? 33.202 1.487 -25.643 1.00 67.25 176 VAL A O 1
ATOM 1308 N N . PRO A 1 177 ? 33.317 1.011 -27.835 1.00 67.38 177 PRO A N 1
ATOM 1309 C CA . PRO A 1 177 ? 32.890 -0.380 -27.673 1.00 67.38 177 PRO A CA 1
ATOM 1310 C C . PRO A 1 177 ? 34.022 -1.273 -27.117 1.00 67.38 177 PRO A C 1
ATOM 1312 O O . PRO A 1 177 ? 35.187 -1.067 -27.466 1.00 67.38 177 PRO A O 1
ATOM 1315 N N . PRO A 1 178 ? 33.721 -2.291 -26.285 1.00 63.31 178 PRO A N 1
ATOM 1316 C CA . PRO A 1 178 ? 34.729 -3.227 -25.794 1.00 63.31 178 PRO A CA 1
ATOM 1317 C C . PRO A 1 178 ? 35.188 -4.205 -26.890 1.00 63.31 178 PRO A C 1
ATOM 1319 O O . PRO A 1 178 ? 34.377 -4.747 -27.643 1.00 63.31 178 PRO A O 1
ATOM 1322 N N . LEU A 1 179 ? 36.504 -4.442 -26.949 1.00 55.88 179 LEU A N 1
ATOM 1323 C CA . LEU A 1 179 ? 37.140 -5.442 -27.809 1.00 55.88 179 LEU A CA 1
ATOM 1324 C C . LEU A 1 179 ? 36.638 -6.859 -27.483 1.00 55.88 179 LEU A C 1
ATOM 1326 O O . LEU A 1 179 ? 36.642 -7.281 -26.327 1.00 55.88 179 LEU A O 1
ATOM 1330 N N . ALA A 1 180 ? 36.268 -7.606 -28.522 1.00 61.16 180 ALA A N 1
ATOM 1331 C CA . ALA A 1 180 ? 35.966 -9.031 -28.437 1.00 61.16 180 ALA A CA 1
ATOM 1332 C C . ALA A 1 180 ? 37.222 -9.860 -28.080 1.00 61.16 180 ALA A C 1
ATOM 1334 O O . ALA A 1 180 ? 38.328 -9.517 -28.514 1.00 61.16 180 ALA A O 1
ATOM 1335 N N . PRO A 1 181 ? 37.082 -10.973 -27.335 1.00 59.22 181 PRO A N 1
ATOM 1336 C CA . PRO A 1 181 ? 38.187 -11.885 -27.070 1.00 59.22 181 PRO A CA 1
ATOM 1337 C C . PRO A 1 181 ? 38.565 -12.667 -28.335 1.00 59.22 181 PRO A C 1
ATOM 1339 O O . PRO A 1 181 ? 37.718 -13.247 -29.012 1.00 59.22 181 PRO A O 1
ATOM 1342 N N . ARG A 1 182 ? 39.867 -12.697 -28.635 1.00 53.22 182 ARG A N 1
ATOM 1343 C CA . ARG A 1 182 ? 40.457 -13.570 -29.654 1.00 53.22 182 ARG A CA 1
ATOM 1344 C C . ARG A 1 182 ? 40.273 -15.030 -29.237 1.00 53.22 182 ARG A C 1
ATOM 1346 O O . ARG A 1 182 ? 40.846 -15.463 -28.243 1.00 53.22 182 ARG A O 1
ATOM 1353 N N . THR A 1 183 ? 39.514 -15.784 -30.019 1.00 51.91 183 THR A N 1
ATOM 1354 C CA . THR A 1 183 ? 39.554 -17.247 -30.031 1.00 51.91 183 THR A CA 1
ATOM 1355 C C . THR A 1 183 ? 40.877 -17.692 -30.649 1.00 51.91 183 THR A C 1
ATOM 1357 O O . THR A 1 183 ? 41.128 -17.435 -31.826 1.00 51.91 183 THR A O 1
ATOM 1360 N N . THR A 1 184 ? 41.733 -18.332 -29.860 1.00 53.62 184 THR A N 1
ATOM 1361 C CA . THR A 1 184 ? 42.819 -19.176 -30.368 1.00 53.62 184 THR A CA 1
ATOM 1362 C C . THR A 1 184 ? 42.219 -20.502 -30.830 1.00 53.62 184 THR A C 1
ATOM 1364 O O . THR A 1 184 ? 41.574 -21.182 -30.031 1.00 53.62 184 THR A O 1
ATOM 1367 N N . LEU A 1 185 ? 42.401 -20.820 -32.112 1.00 54.78 185 LEU A N 1
ATOM 1368 C CA . LEU A 1 185 ? 42.387 -22.189 -32.631 1.00 54.78 185 LEU A CA 1
ATOM 1369 C C . LEU A 1 185 ? 43.796 -22.770 -32.500 1.00 54.78 185 LEU A C 1
ATOM 1371 O O . LEU A 1 185 ? 44.751 -21.977 -32.675 1.00 54.78 185 LEU A O 1
#

Radius of gyration: 28.7 Å; chains: 1; bounding box: 62×87×55 Å

Secondary structure (DSSP, 8-state):
-----TT-----HHHHHHHHHHHHH--HHHHHHHTT--GGGHHHHHHHHTTSHHHHHHHHHHHHHHHHTTPPPPHHHHHHHHHHHHHHHHHTTSSHHHHHTHHHHHHHHHHHHHHHT--TT-SS-PPPGGGS----------------------------------------PPPPPPPPPP---

Foldseek 3Di:
DPPFDPLADDDDPLLLQLLLVCQVPVDQLVSCVVSPHDNVCRPVVSLVSLLALNSLLSNLRSVVVCVVVVNDGDPSSVVSSVVSLVNLVVCQVVDPRSVVSNVSSVVSVVVVCVVPVPDPPPPDDPPDPPPPDDDDDDDDDDDDDDDDDDDDDDDDDDDDDDDDDDDDDDDDDDDDDDDDDDDDD

Organism: NCBI:txid1398085

pLDDT: mean 73.95, std 23.21, range [33.28, 97.19]

Sequence (185 aa):
MEDGVAWAVEVLPRERSFARRVTRHGNGGLATAEVGYAEANARSRASTLLARAEIVVACLEEVELDRRKGIPLLPVVRRKLADSVARARKRGGATARSAAALPSLEQAFGEFRRHYGIEDGWAGATPSPSQACGLGPSLSPGEREGAARSDGPLLREREGPGGEADGRVRGIAPPVPPLAPRTTL